Protein AF-A0A1X6NTH1-F1 (afdb_monomer_lite)

Foldseek 3Di:
DEEEEQAQVCAVVLVVCLVCVVVVLQVVCVPDVPAWDFYKYWFALVVGLIDGQGATDSPVVSRSCSSVDPVRHHHDRPDQAISPQSHLLCCLPPCSNPDDPPDQAEYEYEDAAAHQAQEDSDAPDTGHLVVSLVSCVVSLHAYEYAHEQLHNFDKAAQDPASYDDNDVVGPNSDIRHGCSVVSNNVSSVHYYDRDDPDPDDDDDDDDDDD

pLDDT: mean 86.69, std 15.24, range [33.94, 98.62]

Radius of gyration: 16.8 Å; chains: 1; bounding box: 46×32×44 Å

Secondary structure (DSSP, 8-state):
-EEEE-SGGGHHHHHHHHHHHHHHHHHHHTT-TT--EEEEEE--TTT-S-EEEEEEES-HHHHHHHHHSTTS-----SSS-B-HHHHHHHHHH-GGG---TTS-EEEEEEESS-B-SSEEEETTEEE-HHHHHHHHHHTTEEEEEEEGGGGGG--B---TTSS-TT-SS--TT--B-S-HHHHHHHHTT-EEEE----------------

Sequence (210 aa):
MLLTDVTGSMGSAIATVRAEMTALMDARGAVSTTARFGVASYRDESEFGFRLNQPLTANCTAVQTAVDSADLHASGGEDALEANLVALHALATDARVRWSPDAWRLVAWFGDVPGHEPSCPAPGVRHMRSSVLAALRAARISVIGVSLAGGLDRPFGPATGNSWGSCTPPSGGDAIAAGQGTSLTDGTLGIVAKRISWTVRRKQSRFCHR

Structure (mmCIF, N/CA/C/O backbone):
data_AF-A0A1X6NTH1-F1
#
_entry.id   AF-A0A1X6NTH1-F1
#
loop_
_atom_site.group_PDB
_atom_site.id
_atom_site.type_symbol
_atom_site.label_atom_id
_atom_site.label_alt_id
_atom_site.label_comp_id
_atom_site.label_asym_id
_atom_site.label_entity_id
_atom_site.label_seq_id
_atom_site.pdbx_PDB_ins_code
_atom_site.Cartn_x
_atom_site.Cartn_y
_atom_site.Cartn_z
_atom_site.occupancy
_atom_site.B_iso_or_equiv
_atom_site.auth_seq_id
_atom_site.auth_comp_id
_atom_site.auth_asym_id
_atom_site.auth_atom_id
_atom_site.pdbx_PDB_model_num
ATOM 1 N N . MET A 1 1 ? -6.262 -0.895 6.339 1.00 96.56 1 MET A N 1
ATOM 2 C CA . MET A 1 1 ? -4.929 -0.269 6.237 1.00 96.56 1 MET A CA 1
ATOM 3 C C . MET A 1 1 ? -4.919 0.614 5.005 1.00 96.56 1 MET A C 1
ATOM 5 O O . MET A 1 1 ? -5.316 0.135 3.950 1.00 96.56 1 MET A O 1
ATOM 9 N N . LEU A 1 2 ? -4.529 1.876 5.145 1.00 96.19 2 LEU A N 1
ATOM 10 C CA . LEU A 1 2 ? -4.207 2.751 4.023 1.00 96.19 2 LEU A CA 1
ATOM 11 C C . LEU A 1 2 ? -2.730 2.546 3.679 1.00 96.19 2 LEU A C 1
ATOM 13 O O . LEU A 1 2 ? -1.886 2.675 4.560 1.00 96.19 2 LEU A O 1
ATOM 17 N N . LEU A 1 3 ? -2.439 2.225 2.424 1.00 97.69 3 LEU A N 1
ATOM 18 C CA . LEU A 1 3 ? -1.094 2.196 1.872 1.00 97.69 3 LEU A CA 1
ATOM 19 C C . LEU A 1 3 ? -1.027 3.221 0.748 1.00 97.69 3 LEU A C 1
ATOM 21 O O . LEU A 1 3 ? -1.789 3.114 -0.211 1.00 97.69 3 LEU A O 1
ATOM 25 N N . THR A 1 4 ? -0.133 4.192 0.845 1.00 96.00 4 THR A N 1
ATOM 26 C CA . THR A 1 4 ? 0.025 5.191 -0.213 1.00 96.00 4 THR A CA 1
ATOM 27 C C . THR A 1 4 ? 1.465 5.288 -0.661 1.00 96.00 4 THR A C 1
ATOM 29 O O . THR A 1 4 ? 2.385 5.385 0.150 1.00 96.00 4 THR A O 1
ATOM 32 N N . ASP A 1 5 ? 1.626 5.293 -1.970 1.00 96.50 5 ASP A N 1
ATOM 33 C CA . ASP A 1 5 ? 2.788 5.858 -2.616 1.00 96.50 5 ASP A CA 1
ATOM 34 C C . ASP A 1 5 ? 2.949 7.325 -2.189 1.00 96.50 5 ASP A C 1
ATOM 36 O O . ASP A 1 5 ? 1.958 8.070 -2.121 1.00 96.50 5 ASP A O 1
ATOM 40 N N . VAL A 1 6 ? 4.168 7.713 -1.819 1.00 96.50 6 VAL A N 1
ATOM 41 C CA . VAL A 1 6 ? 4.510 9.088 -1.444 1.00 96.50 6 VAL A CA 1
ATOM 42 C C . VAL A 1 6 ? 5.663 9.659 -2.266 1.00 96.50 6 VAL A C 1
ATOM 44 O O . VAL A 1 6 ? 6.376 10.542 -1.776 1.00 96.50 6 VAL A O 1
ATOM 47 N N . THR A 1 7 ? 5.834 9.195 -3.505 1.00 95.75 7 THR A N 1
ATOM 48 C CA . THR A 1 7 ? 6.769 9.806 -4.457 1.00 95.75 7 THR A CA 1
ATOM 49 C C . THR A 1 7 ? 6.261 11.118 -5.032 1.00 95.75 7 THR A C 1
ATOM 51 O O . THR A 1 7 ? 5.120 11.540 -4.796 1.00 95.75 7 THR A O 1
ATOM 54 N N . GLY A 1 8 ? 7.148 11.849 -5.715 1.00 93.69 8 GLY A N 1
ATOM 55 C CA . GLY A 1 8 ? 6.882 13.211 -6.185 1.00 93.69 8 GLY A CA 1
ATOM 56 C C . GLY A 1 8 ? 5.619 13.343 -7.048 1.00 93.69 8 GLY A C 1
ATOM 57 O O . GLY A 1 8 ? 4.911 14.351 -6.953 1.00 93.69 8 GLY A O 1
ATOM 58 N N . SER A 1 9 ? 5.283 12.320 -7.838 1.00 92.88 9 SER A N 1
ATOM 59 C CA . SER A 1 9 ? 4.101 12.293 -8.713 1.00 92.88 9 SER A CA 1
ATOM 60 C C . SER A 1 9 ? 2.769 12.272 -7.945 1.00 92.88 9 SER A C 1
ATOM 62 O O . SER A 1 9 ? 1.738 12.731 -8.450 1.00 92.88 9 SER A O 1
ATOM 64 N N . MET A 1 10 ? 2.780 11.825 -6.687 1.00 94.94 10 MET A N 1
ATOM 65 C CA . MET A 1 10 ? 1.577 11.524 -5.908 1.00 94.94 10 MET A CA 1
ATOM 66 C C . MET A 1 10 ? 0.967 12.725 -5.173 1.00 94.94 10 MET A C 1
ATOM 68 O O . MET A 1 10 ? -0.029 12.571 -4.461 1.00 94.94 10 MET A O 1
ATOM 72 N N . GLY A 1 11 ? 1.493 13.944 -5.343 1.00 91.19 11 GLY A N 1
ATOM 73 C CA . GLY A 1 11 ? 1.083 15.121 -4.557 1.00 91.19 11 GLY A CA 1
ATOM 74 C C . GLY A 1 11 ? -0.433 15.378 -4.517 1.00 91.19 11 GLY A C 1
ATOM 75 O O . GLY A 1 11 ? -1.006 15.590 -3.445 1.00 91.19 11 GLY A O 1
ATOM 76 N N . SER A 1 12 ? -1.115 15.290 -5.664 1.00 87.25 12 SER A N 1
ATOM 77 C CA . SER A 1 12 ? -2.578 15.472 -5.741 1.00 87.25 12 SER A CA 1
ATOM 78 C C . SER A 1 12 ? -3.367 14.325 -5.091 1.00 87.25 12 SER A C 1
ATOM 80 O O . SER A 1 12 ? -4.420 14.538 -4.478 1.00 87.25 12 SER A O 1
ATOM 82 N N . ALA A 1 13 ? -2.838 13.106 -5.175 1.00 87.81 13 ALA A N 1
ATOM 83 C CA . ALA A 1 13 ? -3.422 11.917 -4.576 1.00 87.81 13 ALA A CA 1
ATOM 84 C C . ALA A 1 13 ? -3.371 11.993 -3.050 1.00 87.81 13 ALA A C 1
ATOM 86 O O . ALA A 1 13 ? -4.378 11.773 -2.385 1.00 87.81 13 ALA A O 1
ATOM 87 N N . ILE A 1 14 ? -2.212 12.370 -2.505 1.00 90.81 14 ILE A N 1
ATOM 88 C CA . ILE A 1 14 ? -1.987 12.507 -1.065 1.00 90.81 14 ILE A CA 1
ATOM 89 C C . ILE A 1 14 ? -2.896 13.593 -0.488 1.00 90.81 14 ILE A C 1
ATOM 91 O O . ILE A 1 14 ? -3.503 13.390 0.563 1.00 90.81 14 ILE A O 1
ATOM 95 N N . ALA A 1 15 ? -3.055 14.721 -1.188 1.00 89.44 15 ALA A N 1
ATOM 96 C CA . ALA A 1 15 ? -4.004 15.757 -0.786 1.00 89.44 15 ALA A CA 1
ATOM 97 C C . ALA A 1 15 ? -5.447 15.219 -0.719 1.00 89.44 15 ALA A C 1
ATOM 99 O O . ALA A 1 15 ? -6.176 15.515 0.227 1.00 89.44 15 ALA A O 1
ATOM 100 N N . THR A 1 16 ? -5.838 14.374 -1.677 1.00 86.56 16 THR A N 1
ATOM 101 C CA . THR A 1 16 ? -7.154 13.715 -1.680 1.00 86.56 16 THR A CA 1
ATOM 102 C C . THR A 1 16 ? -7.292 12.722 -0.523 1.00 86.56 16 THR A C 1
ATOM 104 O O . THR A 1 16 ? -8.298 12.730 0.179 1.00 86.56 16 THR A O 1
ATOM 107 N N . VAL A 1 17 ? -6.269 11.901 -0.272 1.00 87.38 17 VAL A N 1
ATOM 108 C CA . VAL A 1 17 ? -6.234 10.961 0.859 1.00 87.38 17 VAL A CA 1
ATOM 109 C C . VAL A 1 17 ? -6.417 11.703 2.185 1.00 87.38 17 VAL A C 1
ATOM 111 O O . VAL A 1 17 ? -7.247 11.293 2.996 1.00 87.38 17 VAL A O 1
ATOM 114 N N . ARG A 1 18 ? -5.716 12.828 2.382 1.00 88.88 18 ARG A N 1
ATOM 115 C CA . ARG A 1 18 ? -5.870 13.688 3.569 1.00 88.88 18 ARG A CA 1
ATOM 116 C C . ARG A 1 18 ? -7.295 14.211 3.726 1.00 88.88 18 ARG A C 1
ATOM 118 O O . ARG A 1 18 ? -7.849 14.145 4.819 1.00 88.88 18 ARG A O 1
ATOM 125 N N . ALA A 1 19 ? -7.898 14.687 2.637 1.00 86.56 19 ALA A N 1
ATOM 126 C CA . ALA A 1 19 ? -9.242 15.255 2.660 1.00 86.56 19 ALA A CA 1
ATOM 127 C C . ALA A 1 19 ? -10.345 14.218 2.948 1.00 86.56 19 ALA A C 1
ATOM 129 O O . ALA A 1 19 ? -11.324 14.535 3.622 1.00 86.56 19 ALA A O 1
ATOM 130 N N . GLU A 1 20 ? -10.197 12.988 2.450 1.00 86.06 20 GLU A N 1
ATOM 131 C CA . GLU A 1 20 ? -11.269 11.984 2.471 1.00 86.06 20 GLU A CA 1
ATOM 132 C C . GLU A 1 20 ? -11.130 10.946 3.599 1.00 86.06 20 GLU A C 1
ATOM 134 O O . GLU A 1 20 ? -12.100 10.252 3.917 1.00 86.06 20 GLU A O 1
ATOM 139 N N . MET A 1 21 ? -9.962 10.828 4.249 1.00 86.12 21 MET A N 1
ATOM 140 C CA . MET A 1 21 ? -9.739 9.797 5.274 1.00 86.12 21 MET A CA 1
ATOM 141 C C . MET A 1 21 ? -10.721 9.911 6.446 1.00 86.12 21 MET A C 1
ATOM 143 O O . MET A 1 21 ? -11.257 8.894 6.892 1.00 86.12 21 MET A O 1
ATOM 147 N N . THR A 1 22 ? -11.005 11.128 6.923 1.00 85.19 22 THR A N 1
ATOM 148 C CA . THR A 1 22 ? -11.990 11.337 7.997 1.00 85.19 22 THR A CA 1
ATOM 149 C C . THR A 1 22 ? -13.367 10.820 7.582 1.00 85.19 22 THR A C 1
ATOM 151 O O . THR A 1 22 ? -13.990 10.063 8.322 1.00 85.19 22 THR A O 1
ATOM 154 N N . ALA A 1 23 ? -13.814 11.147 6.365 1.00 87.31 23 ALA A N 1
ATOM 155 C CA . ALA A 1 23 ? -15.110 10.710 5.855 1.00 87.31 23 ALA A CA 1
ATOM 156 C C . ALA A 1 23 ? -15.193 9.181 5.716 1.00 87.31 23 ALA A C 1
ATOM 158 O O . ALA A 1 23 ? -16.228 8.587 6.018 1.00 87.31 23 ALA A O 1
ATOM 159 N N . LEU A 1 24 ? -14.100 8.530 5.304 1.00 87.50 24 LEU A N 1
ATOM 160 C CA . LEU A 1 24 ? -14.021 7.072 5.217 1.00 87.50 24 LEU A CA 1
ATOM 161 C C . LEU A 1 24 ? -14.105 6.410 6.598 1.00 87.50 24 LEU A C 1
ATOM 163 O O . LEU A 1 24 ? -14.834 5.426 6.761 1.00 87.50 24 LEU A O 1
ATOM 167 N N . MET A 1 25 ? -13.375 6.939 7.586 1.00 89.81 25 MET A N 1
ATOM 168 C CA . MET A 1 25 ? -13.424 6.433 8.960 1.00 89.81 25 MET A CA 1
ATOM 169 C C . MET A 1 25 ? -14.821 6.607 9.563 1.00 89.81 25 MET A C 1
ATOM 171 O O . MET A 1 25 ? -15.352 5.645 10.116 1.00 89.81 25 MET A O 1
ATOM 175 N N . ASP A 1 26 ? -15.450 7.769 9.373 1.00 86.81 26 ASP A N 1
ATOM 176 C CA . ASP A 1 26 ? -16.806 8.055 9.855 1.00 86.81 26 ASP A CA 1
ATOM 177 C C . ASP A 1 26 ? -17.850 7.130 9.209 1.00 86.81 26 ASP A C 1
ATOM 179 O O . ASP A 1 26 ? -18.649 6.493 9.901 1.00 86.81 26 ASP A O 1
ATOM 183 N N . ALA A 1 27 ? -17.821 6.991 7.878 1.00 86.88 27 ALA A N 1
ATOM 184 C CA . ALA A 1 27 ? -18.755 6.133 7.149 1.00 86.88 27 ALA A CA 1
ATOM 185 C C . ALA A 1 27 ? -18.641 4.665 7.581 1.00 86.88 27 ALA A C 1
ATOM 187 O O . ALA A 1 27 ? -19.648 3.963 7.700 1.00 86.88 27 ALA A O 1
ATOM 188 N N . ARG A 1 28 ? -17.418 4.188 7.844 1.00 86.44 28 ARG A N 1
ATOM 189 C CA . ARG A 1 28 ? -17.208 2.822 8.325 1.00 86.44 28 ARG A CA 1
ATOM 190 C C . ARG A 1 28 ? -17.567 2.666 9.803 1.00 86.44 28 ARG A C 1
ATOM 192 O O . ARG A 1 28 ? -18.128 1.631 10.163 1.00 86.44 28 ARG A O 1
ATOM 199 N N . GLY A 1 29 ? -17.299 3.672 10.632 1.00 84.06 29 GLY A N 1
ATOM 200 C CA . GLY A 1 29 ? -17.698 3.703 12.040 1.00 84.06 29 GLY A CA 1
ATOM 201 C C . GLY A 1 29 ? -19.214 3.604 12.220 1.00 84.06 29 GLY A C 1
ATOM 202 O O . GLY A 1 29 ? -19.677 2.929 13.136 1.00 84.06 29 GLY A O 1
ATOM 203 N N . ALA A 1 30 ? -19.991 4.159 11.282 1.00 84.12 30 ALA A N 1
ATOM 204 C CA . ALA A 1 30 ? -21.451 4.058 11.277 1.00 84.12 30 ALA A CA 1
ATOM 205 C C . ALA A 1 30 ? -21.987 2.623 11.094 1.00 84.12 30 ALA A C 1
ATOM 207 O O . ALA A 1 30 ? -23.132 2.350 11.448 1.00 84.12 30 ALA A O 1
ATOM 208 N N . VAL A 1 31 ? -21.183 1.704 10.547 1.00 86.94 31 VAL A N 1
ATOM 209 C CA . VAL A 1 31 ? -21.594 0.311 10.279 1.00 86.94 31 VAL A CA 1
ATOM 210 C C . VAL A 1 31 ? -20.768 -0.733 11.035 1.00 86.94 31 VAL A C 1
ATOM 212 O O . VAL A 1 31 ? -21.091 -1.918 11.000 1.00 86.94 31 VAL A O 1
ATOM 215 N N . SER A 1 32 ? -19.677 -0.336 11.697 1.00 84.81 32 SER A N 1
ATOM 216 C CA . SER A 1 32 ? -18.777 -1.248 12.405 1.00 84.81 32 SER A CA 1
ATOM 217 C C . SER A 1 32 ? -18.005 -0.519 13.505 1.00 84.81 32 SER A C 1
ATOM 219 O O . SER A 1 32 ? -17.089 0.251 13.231 1.00 84.81 32 SER A O 1
ATOM 221 N N . THR A 1 33 ? -18.322 -0.832 14.762 1.00 84.25 33 THR A N 1
ATOM 222 C CA . THR A 1 33 ? -17.654 -0.271 15.952 1.00 84.25 33 THR A CA 1
ATOM 223 C C . THR A 1 33 ? -16.324 -0.949 16.288 1.00 84.25 33 THR A C 1
ATOM 225 O O . THR A 1 33 ? -15.583 -0.484 17.147 1.00 84.25 33 THR A O 1
ATOM 228 N N . THR A 1 34 ? -16.001 -2.054 15.615 1.00 89.75 34 THR A N 1
ATOM 229 C CA . THR A 1 34 ? -14.761 -2.823 15.810 1.00 89.75 34 THR A CA 1
ATOM 230 C C . THR A 1 34 ? -13.719 -2.559 14.724 1.00 89.75 34 THR A C 1
ATOM 232 O O . THR A 1 34 ? -12.636 -3.150 14.750 1.00 89.75 34 THR A O 1
ATOM 235 N N . ALA A 1 35 ? -14.030 -1.685 13.760 1.00 92.25 35 ALA A N 1
ATOM 236 C CA . ALA A 1 35 ? -13.114 -1.327 12.691 1.00 92.25 35 ALA A CA 1
ATOM 237 C C . ALA A 1 35 ? -11.836 -0.690 13.257 1.00 92.25 35 ALA A C 1
ATOM 239 O O . ALA A 1 35 ? -11.871 0.131 14.172 1.00 92.25 35 ALA A O 1
ATOM 240 N N . ARG A 1 36 ? -10.693 -1.076 12.688 1.00 95.44 36 ARG A N 1
ATOM 241 C CA . ARG A 1 36 ? -9.387 -0.490 12.996 1.00 95.44 36 ARG A CA 1
ATOM 242 C C . ARG A 1 36 ? -8.761 0.051 11.727 1.00 95.44 36 ARG A C 1
ATOM 244 O O . ARG A 1 36 ? -8.818 -0.594 10.677 1.00 95.44 36 ARG A O 1
ATOM 251 N N . PHE A 1 37 ? -8.118 1.201 11.851 1.00 96.56 37 PHE A N 1
ATOM 252 C CA . PHE A 1 37 ? -7.465 1.893 10.750 1.00 96.56 37 PHE A CA 1
ATOM 253 C C . PHE A 1 37 ? -5.988 2.086 11.061 1.00 96.56 37 PHE A C 1
ATOM 255 O O . PHE A 1 37 ? -5.561 2.049 12.212 1.00 96.56 37 PHE A O 1
ATOM 262 N N . GLY A 1 38 ? -5.200 2.229 10.008 1.00 97.06 38 GLY A N 1
ATOM 263 C CA . GLY A 1 38 ? -3.756 2.380 10.069 1.00 97.06 38 GLY A CA 1
ATOM 264 C C . GLY A 1 38 ? -3.277 2.985 8.763 1.00 97.06 38 GLY A C 1
ATOM 265 O O . GLY A 1 38 ? -4.017 2.961 7.771 1.00 97.06 38 GLY A O 1
ATOM 266 N N . VAL A 1 39 ? -2.062 3.514 8.789 1.00 97.81 39 VAL A N 1
ATOM 267 C CA . VAL A 1 39 ? -1.443 4.244 7.684 1.00 97.81 39 VAL A CA 1
ATOM 268 C C . VAL A 1 39 ? -0.043 3.694 7.473 1.00 97.81 39 VAL A C 1
ATOM 270 O O . VAL A 1 39 ? 0.721 3.541 8.429 1.00 97.81 39 VAL A O 1
ATOM 273 N N . ALA A 1 40 ? 0.279 3.401 6.227 1.00 98.31 40 ALA A N 1
ATOM 274 C CA . ALA A 1 40 ? 1.610 3.063 5.776 1.00 98.31 40 ALA A CA 1
ATOM 275 C C . ALA A 1 40 ? 1.901 3.785 4.459 1.00 98.31 40 ALA A C 1
ATOM 277 O O . ALA A 1 40 ? 0.984 4.116 3.698 1.00 98.31 40 ALA A O 1
ATOM 278 N N . SER A 1 41 ? 3.180 3.979 4.176 1.00 97.69 41 SER A N 1
ATOM 279 C CA . SER A 1 41 ? 3.645 4.553 2.926 1.00 97.69 41 SER A CA 1
ATOM 280 C C . SER A 1 41 ? 4.839 3.803 2.355 1.00 97.69 41 SER A C 1
ATOM 282 O O . SER A 1 41 ? 5.499 3.020 3.046 1.00 97.69 41 SER A O 1
ATOM 284 N N . TYR A 1 42 ? 5.103 4.043 1.079 1.00 97.06 42 TYR A N 1
ATOM 285 C CA . TYR A 1 42 ? 6.309 3.600 0.391 1.00 97.06 42 TYR A CA 1
ATOM 286 C C . TYR A 1 42 ? 6.763 4.670 -0.602 1.00 97.06 42 TYR A C 1
ATOM 288 O O . TYR A 1 42 ? 5.978 5.546 -0.967 1.00 97.06 42 TYR A O 1
ATOM 296 N N . ARG A 1 43 ? 8.029 4.591 -1.000 1.00 94.69 43 ARG A N 1
ATOM 297 C CA . ARG A 1 43 ? 8.609 5.320 -2.132 1.00 94.69 43 ARG A CA 1
ATOM 298 C C . ARG A 1 43 ? 9.377 4.318 -2.986 1.00 94.69 43 ARG A C 1
ATOM 300 O O . ARG A 1 43 ? 8.958 3.169 -3.103 1.00 94.69 43 ARG A O 1
ATOM 307 N N . ASP A 1 44 ? 10.541 4.721 -3.447 1.00 91.56 44 ASP A N 1
ATOM 308 C CA . ASP A 1 44 ? 11.552 3.885 -4.042 1.00 91.56 44 ASP A CA 1
ATOM 309 C C . ASP A 1 44 ? 12.300 3.022 -3.005 1.00 91.56 44 ASP A C 1
ATOM 311 O O . ASP A 1 44 ? 12.357 3.320 -1.804 1.00 91.56 44 ASP A O 1
ATOM 315 N N . GLU A 1 45 ? 12.916 1.945 -3.478 1.00 88.38 45 GLU A N 1
ATOM 316 C CA . GLU A 1 45 ? 13.815 1.088 -2.713 1.00 88.38 45 GLU A CA 1
ATOM 317 C C . GLU A 1 45 ? 15.147 1.778 -2.368 1.00 88.38 45 GLU A C 1
ATOM 319 O O . GLU A 1 45 ? 15.761 1.385 -1.373 1.00 88.38 45 GLU A O 1
ATOM 324 N N . SER A 1 46 ? 15.584 2.814 -3.102 1.00 86.69 46 SER A N 1
ATOM 325 C CA . SER A 1 46 ? 16.725 3.660 -2.684 1.00 86.69 46 SER A CA 1
ATOM 326 C C . SER A 1 46 ? 16.456 4.476 -1.432 1.00 86.69 46 SER A C 1
ATOM 328 O O . SER A 1 46 ? 17.394 4.822 -0.713 1.00 86.69 46 SER A O 1
ATOM 330 N N . GLU A 1 47 ? 15.191 4.786 -1.165 1.00 91.19 47 GLU A N 1
ATOM 331 C CA . GLU A 1 47 ? 14.789 5.601 -0.027 1.00 91.19 47 GLU A CA 1
ATOM 332 C C . GLU A 1 47 ? 14.235 4.733 1.101 1.00 91.19 47 GLU A C 1
ATOM 334 O O . GLU A 1 47 ? 14.865 4.541 2.143 1.00 91.19 47 GLU A O 1
ATOM 339 N N . PHE A 1 48 ? 13.015 4.230 0.918 1.00 93.00 48 PHE A N 1
ATOM 340 C CA . PHE A 1 48 ? 12.403 3.265 1.813 1.00 93.00 48 PHE A CA 1
ATOM 341 C C . PHE A 1 48 ? 11.291 2.509 1.091 1.00 93.00 48 PHE A C 1
ATOM 343 O O . PHE A 1 48 ? 10.288 3.076 0.652 1.00 93.00 48 PHE A O 1
ATOM 350 N N . GLY A 1 49 ? 11.407 1.181 1.092 1.00 94.31 49 GLY A N 1
ATOM 351 C CA . GLY A 1 49 ? 10.377 0.342 0.489 1.00 94.31 49 GLY A CA 1
ATOM 352 C C . GLY A 1 49 ? 9.106 0.188 1.325 1.00 94.31 49 GLY A C 1
ATOM 353 O O . GLY A 1 49 ? 8.067 -0.224 0.819 1.00 94.31 49 GLY A O 1
ATOM 354 N N . PHE A 1 50 ? 9.167 0.503 2.620 1.00 97.06 50 PHE A N 1
ATOM 355 C CA . PHE A 1 50 ? 8.014 0.461 3.512 1.00 97.06 50 PHE A CA 1
ATOM 356 C C . PHE A 1 50 ? 8.236 1.324 4.750 1.00 97.06 50 PHE A C 1
ATOM 358 O O . PHE A 1 50 ? 9.254 1.210 5.437 1.00 97.06 50 PHE A O 1
ATOM 365 N N . ARG A 1 51 ? 7.232 2.127 5.094 1.00 97.62 51 ARG A N 1
ATOM 366 C CA . ARG A 1 51 ? 7.151 2.852 6.359 1.00 97.62 51 ARG A CA 1
ATOM 367 C C . ARG A 1 51 ? 5.776 2.635 6.970 1.00 97.62 51 ARG A C 1
ATOM 369 O O . ARG A 1 51 ? 4.758 2.949 6.366 1.00 97.62 51 ARG A O 1
ATOM 376 N N . LEU A 1 52 ? 5.745 2.126 8.198 1.00 98.31 52 LEU A N 1
ATOM 377 C CA . LEU A 1 52 ? 4.517 2.034 8.981 1.00 98.31 52 LEU A CA 1
ATOM 378 C C . LEU A 1 52 ? 4.324 3.333 9.769 1.00 98.31 52 LEU A C 1
ATOM 380 O O . LEU A 1 52 ? 4.927 3.502 10.826 1.00 98.31 52 LEU A O 1
ATOM 384 N N . ASN A 1 53 ? 3.492 4.243 9.264 1.00 97.94 53 ASN A N 1
ATOM 385 C CA . ASN A 1 53 ? 3.231 5.535 9.909 1.00 97.94 53 ASN A CA 1
ATOM 386 C C . ASN A 1 53 ? 2.330 5.384 11.144 1.00 97.94 53 ASN A C 1
ATOM 388 O O . ASN A 1 53 ? 2.545 6.041 12.156 1.00 97.94 53 ASN A O 1
ATOM 392 N N . GLN A 1 54 ? 1.327 4.503 11.072 1.00 98.06 54 GLN A N 1
ATOM 393 C CA . GLN A 1 54 ? 0.402 4.219 12.168 1.00 98.06 54 GLN A CA 1
ATOM 394 C C . GLN A 1 54 ? -0.062 2.756 12.118 1.00 98.06 54 GLN A C 1
ATOM 396 O O . GLN A 1 54 ? -0.804 2.380 11.204 1.00 98.06 54 GLN A O 1
ATOM 401 N N . PRO A 1 55 ? 0.313 1.924 13.111 1.00 98.38 55 PRO A N 1
ATOM 402 C CA . PRO A 1 55 ? -0.256 0.590 13.291 1.00 98.38 55 PRO A CA 1
ATOM 403 C C . PRO A 1 55 ? -1.782 0.610 13.384 1.00 98.38 55 PRO A C 1
ATOM 405 O O . PRO A 1 55 ? -2.366 1.606 13.824 1.00 98.38 55 PRO A O 1
ATOM 408 N N . LEU A 1 56 ? -2.423 -0.517 13.056 1.00 97.94 56 LEU A N 1
ATOM 409 C CA . LEU A 1 56 ? -3.876 -0.648 13.154 1.00 97.94 56 LEU A CA 1
ATOM 410 C C . LEU A 1 56 ? -4.367 -0.358 14.578 1.00 97.94 56 LEU A C 1
ATOM 412 O O . LEU A 1 56 ? -3.996 -1.038 15.537 1.00 97.94 56 LEU A O 1
ATOM 416 N N . THR A 1 57 ? -5.246 0.632 14.701 1.00 96.50 57 THR A N 1
ATOM 417 C CA . THR A 1 57 ? -5.813 1.097 15.968 1.00 96.50 57 THR A CA 1
ATOM 418 C C . THR A 1 57 ? -7.277 1.498 15.798 1.00 96.50 57 THR A C 1
ATOM 420 O O . THR A 1 57 ? -7.729 1.789 14.691 1.00 96.50 57 THR A O 1
ATOM 423 N N . ALA A 1 58 ? -8.026 1.497 16.900 1.00 93.88 58 ALA A N 1
ATOM 424 C CA . ALA A 1 58 ? -9.370 2.075 16.963 1.00 93.88 58 ALA A CA 1
ATOM 425 C C . ALA A 1 58 ? -9.341 3.592 17.249 1.00 93.88 58 ALA A C 1
ATOM 427 O O . ALA A 1 58 ? -10.372 4.251 17.206 1.00 93.88 58 ALA A O 1
ATOM 428 N N . ASN A 1 59 ? -8.167 4.159 17.554 1.00 94.69 59 ASN A N 1
ATOM 429 C CA . ASN A 1 59 ? -8.012 5.587 17.816 1.00 94.69 59 ASN A CA 1
ATOM 430 C C . ASN A 1 59 ? -7.968 6.374 16.494 1.00 94.69 59 ASN A C 1
ATOM 432 O O . ASN A 1 59 ? -6.902 6.539 15.899 1.00 94.69 59 ASN A O 1
ATOM 436 N N . CYS A 1 60 ? -9.126 6.867 16.050 1.00 91.19 60 CYS A N 1
ATOM 437 C CA . CYS A 1 60 ? -9.249 7.652 14.819 1.00 91.19 60 CYS A CA 1
ATOM 438 C C . CYS A 1 60 ? -8.410 8.937 14.842 1.00 91.19 60 CYS A C 1
ATOM 440 O O . CYS A 1 60 ? -7.870 9.318 13.809 1.00 91.19 60 CYS A O 1
ATOM 442 N N . THR A 1 61 ? -8.225 9.567 16.007 1.00 93.38 61 THR A N 1
ATOM 443 C CA . THR A 1 61 ? -7.360 10.749 16.140 1.00 93.38 61 THR A CA 1
ATOM 444 C C . THR A 1 61 ? -5.909 10.412 15.815 1.00 93.38 61 THR A C 1
ATOM 446 O O . THR A 1 61 ? -5.271 11.143 15.068 1.00 93.38 61 THR A O 1
ATOM 449 N N . ALA A 1 62 ? -5.388 9.282 16.304 1.00 96.19 62 ALA A N 1
ATOM 450 C CA . ALA A 1 62 ? -4.026 8.846 15.980 1.00 96.19 62 ALA A CA 1
ATOM 451 C C . ALA A 1 62 ? -3.853 8.579 14.474 1.00 96.19 62 ALA A C 1
ATOM 453 O O . ALA A 1 62 ? -2.834 8.930 13.885 1.00 96.19 62 ALA A O 1
ATOM 454 N N . VAL A 1 63 ? -4.877 8.005 13.838 1.00 96.00 63 VAL A N 1
ATOM 455 C CA . VAL A 1 63 ? -4.887 7.745 12.392 1.00 96.00 63 VAL A CA 1
ATOM 456 C C . VAL A 1 63 ? -4.933 9.047 11.596 1.00 96.00 63 VAL A C 1
ATOM 458 O O . VAL A 1 63 ? -4.164 9.195 10.650 1.00 96.00 63 VAL A O 1
ATOM 461 N N . GLN A 1 64 ? -5.772 10.003 12.001 1.00 93.25 64 GLN A N 1
ATOM 462 C CA . GLN A 1 64 ? -5.847 11.317 11.365 1.00 93.25 64 GLN A CA 1
ATOM 463 C C . GLN A 1 64 ? -4.521 12.074 11.500 1.00 93.25 64 GLN A C 1
ATOM 465 O O . GLN A 1 64 ? -3.990 12.546 10.501 1.00 93.25 64 GLN A O 1
ATOM 470 N N . THR A 1 65 ? -3.919 12.091 12.693 1.00 95.31 65 THR A N 1
ATOM 471 C CA . THR A 1 65 ? -2.592 12.684 12.915 1.00 95.31 65 THR A CA 1
ATOM 472 C C . THR A 1 65 ? -1.531 12.064 12.007 1.00 95.31 65 THR A C 1
ATOM 474 O O . THR A 1 65 ? -0.687 12.780 11.476 1.00 95.31 65 THR A O 1
ATOM 477 N N . ALA A 1 66 ? -1.565 10.746 11.792 1.00 95.94 66 ALA A N 1
ATOM 478 C CA . ALA A 1 66 ? -0.620 10.083 10.897 1.00 95.94 66 ALA A CA 1
ATOM 479 C C . ALA A 1 66 ? -0.830 10.466 9.424 1.00 95.94 66 ALA A C 1
ATOM 481 O O . ALA A 1 66 ? 0.151 10.663 8.707 1.00 95.94 66 ALA A O 1
ATOM 482 N N . VAL A 1 67 ? -2.082 10.613 8.981 1.00 94.38 67 VAL A N 1
ATOM 483 C CA . VAL A 1 67 ? -2.403 11.092 7.626 1.00 94.38 67 VAL A CA 1
ATOM 484 C C . VAL A 1 67 ? -1.988 12.550 7.423 1.00 94.38 67 VAL A C 1
ATOM 486 O O . VAL A 1 67 ? -1.449 12.898 6.372 1.00 94.38 67 VAL A O 1
ATOM 489 N N . ASP A 1 68 ? -2.176 13.389 8.439 1.00 93.56 68 ASP A N 1
ATOM 490 C CA . ASP A 1 68 ? -1.820 14.807 8.383 1.00 93.56 68 ASP A CA 1
ATOM 491 C C . ASP A 1 68 ? -0.327 15.069 8.625 1.00 93.56 68 ASP A C 1
ATOM 493 O O . ASP A 1 68 ? 0.163 16.166 8.335 1.00 93.56 68 ASP A O 1
ATOM 497 N N . SER A 1 69 ? 0.409 14.064 9.110 1.00 92.62 69 SER A N 1
ATOM 498 C CA . SER A 1 69 ? 1.831 14.172 9.430 1.00 92.62 69 SER A CA 1
ATOM 499 C C . SER A 1 69 ? 2.662 14.659 8.245 1.00 92.62 69 SER A C 1
ATOM 501 O O . SER A 1 69 ? 2.364 14.391 7.078 1.00 92.62 69 SER A O 1
ATOM 503 N N . ALA A 1 70 ? 3.761 15.348 8.547 1.00 88.38 70 ALA A N 1
ATOM 504 C CA . ALA A 1 70 ? 4.725 15.747 7.531 1.00 88.38 70 ALA A CA 1
ATOM 505 C C . ALA A 1 70 ? 5.359 14.533 6.832 1.00 88.38 70 ALA A C 1
ATOM 507 O O . ALA A 1 70 ? 5.824 14.678 5.715 1.00 88.38 70 ALA A O 1
ATOM 508 N N . ASP A 1 71 ? 5.336 13.336 7.425 1.00 86.75 71 ASP A N 1
ATOM 509 C CA . ASP A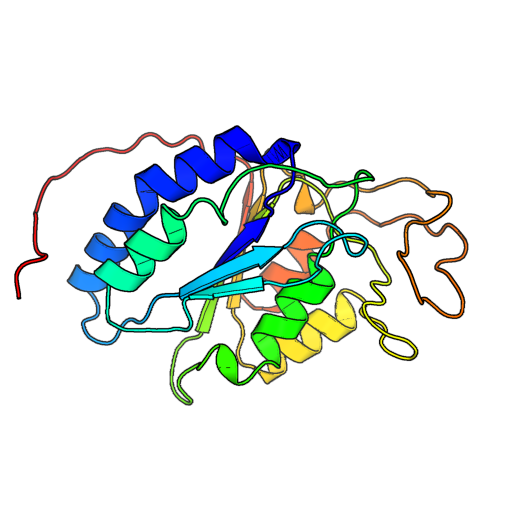 1 71 ? 5.889 12.122 6.810 1.00 86.75 71 ASP A CA 1
ATOM 510 C C . ASP A 1 71 ? 5.082 11.625 5.604 1.00 86.75 71 ASP A C 1
ATOM 512 O O . ASP A 1 71 ? 5.619 10.905 4.762 1.00 86.75 71 ASP A O 1
ATOM 516 N N . LEU A 1 72 ? 3.808 12.011 5.495 1.00 91.88 72 LEU A N 1
ATOM 517 C CA . LEU A 1 72 ? 2.942 11.653 4.375 1.00 91.88 72 LEU A CA 1
ATOM 518 C C . LEU A 1 72 ? 2.936 12.763 3.311 1.00 91.88 72 LEU A C 1
ATOM 520 O O . LEU A 1 72 ? 1.909 13.405 3.079 1.00 91.88 72 LEU A O 1
ATOM 524 N N . HIS A 1 73 ? 4.092 13.040 2.705 1.00 92.50 73 HIS A N 1
ATOM 525 C CA . HIS A 1 73 ? 4.256 14.058 1.659 1.00 92.50 73 HIS A CA 1
ATOM 526 C C . HIS A 1 73 ? 4.933 13.486 0.410 1.00 92.50 73 HIS A C 1
ATOM 528 O O . HIS A 1 73 ? 5.829 12.647 0.514 1.00 92.50 73 HIS A O 1
ATOM 534 N N . ALA A 1 74 ? 4.526 14.000 -0.754 1.00 94.56 74 ALA A N 1
ATOM 535 C CA . ALA A 1 74 ? 5.119 13.659 -2.042 1.00 94.56 74 ALA A CA 1
ATOM 536 C C . ALA A 1 74 ? 6.558 14.178 -2.125 1.00 94.56 74 ALA A C 1
ATOM 538 O O . ALA A 1 74 ? 6.789 15.383 -2.008 1.00 94.56 74 ALA A O 1
ATOM 539 N N . SER A 1 75 ? 7.512 13.270 -2.303 1.00 92.75 75 SER A N 1
ATOM 540 C CA . SER A 1 75 ? 8.925 13.568 -2.554 1.00 92.75 75 SER A CA 1
ATOM 541 C C . SER A 1 75 ? 9.646 12.289 -2.976 1.00 92.75 75 SER A C 1
ATOM 543 O O . SER A 1 75 ? 9.180 11.208 -2.634 1.00 92.75 75 SER A O 1
ATOM 545 N N . GLY A 1 76 ? 10.778 12.403 -3.667 1.00 89.81 76 GLY A N 1
ATOM 546 C CA . GLY A 1 76 ? 11.559 11.235 -4.079 1.00 89.81 76 GLY A CA 1
ATOM 547 C C . GLY A 1 76 ? 10.921 10.440 -5.224 1.00 89.81 76 GLY A C 1
ATOM 548 O O . GLY A 1 76 ? 10.108 11.007 -5.965 1.00 89.81 76 GLY A O 1
ATOM 549 N N . GLY A 1 77 ? 11.290 9.160 -5.345 1.00 80.31 77 GLY A N 1
ATOM 550 C CA . GLY A 1 77 ? 11.011 8.310 -6.519 1.00 80.31 77 GLY A CA 1
ATOM 551 C C . GLY A 1 77 ? 12.083 8.498 -7.584 1.00 80.31 77 GLY A C 1
ATOM 552 O O . GLY A 1 77 ? 11.848 9.147 -8.592 1.00 80.31 77 GLY A O 1
ATOM 553 N N . GLU A 1 78 ? 13.316 8.106 -7.276 1.00 79.12 78 GLU A N 1
ATOM 554 C CA . GLU A 1 78 ? 14.500 8.429 -8.079 1.00 79.12 78 GLU A CA 1
ATOM 555 C C . GLU A 1 78 ? 14.391 7.928 -9.528 1.00 79.12 78 GLU A C 1
ATOM 557 O O . GLU A 1 78 ? 14.872 8.610 -10.443 1.00 79.12 78 GLU A O 1
ATOM 562 N N . ASP A 1 79 ? 13.737 6.782 -9.742 1.00 85.25 79 ASP A N 1
ATOM 563 C CA . ASP A 1 79 ? 13.300 6.339 -11.060 1.00 85.25 79 ASP A CA 1
ATOM 564 C C . ASP A 1 79 ? 11.763 6.345 -11.203 1.00 85.25 79 ASP A C 1
ATOM 566 O O . ASP A 1 79 ? 11.042 7.006 -10.464 1.00 85.25 79 ASP A O 1
ATOM 570 N N . ALA A 1 80 ? 11.249 5.729 -12.267 1.00 86.06 80 ALA A N 1
ATOM 571 C CA . ALA A 1 80 ? 9.815 5.744 -12.544 1.00 86.06 80 ALA A CA 1
ATOM 572 C C . ALA A 1 80 ? 9.051 4.570 -11.912 1.00 86.06 80 ALA A C 1
ATOM 574 O O . ALA A 1 80 ? 7.835 4.484 -12.087 1.00 86.06 80 ALA A O 1
ATOM 575 N N . LEU A 1 81 ? 9.750 3.627 -11.288 1.00 90.69 81 LEU A N 1
ATOM 576 C CA . LEU A 1 81 ? 9.206 2.438 -10.655 1.00 90.69 81 LEU A CA 1
ATOM 577 C C . LEU A 1 81 ? 9.317 2.600 -9.141 1.00 90.69 81 LEU A C 1
ATOM 579 O O . LEU A 1 81 ? 10.154 3.317 -8.628 1.00 90.69 81 LEU A O 1
ATOM 583 N N . GLU A 1 82 ? 8.460 1.912 -8.394 1.00 93.69 82 GLU A N 1
ATOM 584 C CA . GLU A 1 82 ? 8.369 2.158 -6.948 1.00 93.69 82 GLU A CA 1
ATOM 585 C C . GLU A 1 82 ? 8.470 0.867 -6.136 1.00 93.69 82 GLU A C 1
ATOM 587 O O . GLU A 1 82 ? 8.384 -0.248 -6.651 1.00 93.69 82 GLU A O 1
ATOM 592 N N . ALA A 1 83 ? 8.614 0.962 -4.821 1.00 94.81 83 ALA A N 1
ATOM 593 C CA . ALA A 1 83 ? 8.797 -0.200 -3.951 1.00 94.81 83 ALA A CA 1
ATOM 594 C C . ALA A 1 83 ? 7.480 -0.861 -3.502 1.00 94.81 83 ALA A C 1
ATOM 596 O O . ALA A 1 83 ? 7.372 -1.397 -2.392 1.00 94.81 83 ALA A O 1
ATOM 597 N N . ASN A 1 84 ? 6.443 -0.839 -4.342 1.00 96.69 84 ASN A N 1
ATOM 598 C CA . ASN A 1 84 ? 5.109 -1.302 -3.953 1.00 96.69 84 ASN A CA 1
ATOM 599 C C . ASN A 1 84 ? 5.088 -2.786 -3.510 1.00 96.69 84 ASN A C 1
ATOM 601 O O . ASN A 1 84 ? 4.363 -3.146 -2.576 1.00 96.69 84 ASN A O 1
ATOM 605 N N . LEU A 1 85 ? 5.925 -3.641 -4.111 1.00 96.88 85 LEU A N 1
ATOM 606 C CA . LEU A 1 85 ? 6.024 -5.062 -3.791 1.00 96.88 85 LEU A CA 1
ATOM 607 C C . LEU A 1 85 ? 6.642 -5.268 -2.406 1.00 96.88 85 LEU A C 1
ATOM 609 O O . LEU A 1 85 ? 6.174 -6.126 -1.653 1.00 96.88 85 LEU A O 1
ATOM 613 N N . VAL A 1 86 ? 7.634 -4.448 -2.042 1.00 96.81 86 VAL A N 1
ATOM 614 C CA . VAL A 1 86 ? 8.216 -4.420 -0.692 1.00 96.81 86 VAL A CA 1
ATOM 615 C C . VAL A 1 86 ? 7.148 -4.034 0.326 1.00 96.81 86 VAL A C 1
ATOM 617 O O . VAL A 1 86 ? 6.962 -4.729 1.326 1.00 96.81 86 VAL A O 1
ATOM 620 N N . ALA A 1 87 ? 6.394 -2.973 0.046 1.00 98.38 87 ALA A N 1
ATOM 621 C CA . ALA A 1 87 ? 5.375 -2.453 0.946 1.00 98.38 87 ALA A CA 1
ATOM 622 C C . ALA A 1 87 ? 4.226 -3.442 1.186 1.00 98.38 87 ALA A C 1
ATOM 624 O O . ALA A 1 87 ? 3.835 -3.697 2.327 1.00 98.38 87 ALA A O 1
ATOM 625 N N . LEU A 1 88 ? 3.698 -4.041 0.117 1.00 98.62 88 LEU A N 1
ATOM 626 C CA . LEU A 1 88 ? 2.624 -5.030 0.200 1.00 98.62 88 LEU A CA 1
ATOM 627 C C . LEU A 1 88 ? 3.084 -6.314 0.900 1.00 98.62 88 LEU A C 1
ATOM 629 O O . LEU A 1 88 ? 2.335 -6.872 1.707 1.00 98.62 88 LEU A O 1
ATOM 633 N N . HIS A 1 89 ? 4.320 -6.759 0.656 1.00 98.50 89 HIS A N 1
ATOM 634 C CA . HIS A 1 89 ? 4.902 -7.884 1.384 1.00 98.50 89 HIS A CA 1
ATOM 635 C C . HIS A 1 89 ? 5.069 -7.571 2.878 1.00 98.50 89 HIS A C 1
ATOM 637 O O . HIS A 1 89 ? 4.713 -8.392 3.730 1.00 98.50 89 HIS A O 1
ATOM 643 N N . ALA A 1 90 ? 5.548 -6.372 3.219 1.00 98.50 90 ALA A N 1
ATOM 644 C CA . ALA A 1 90 ? 5.687 -5.935 4.604 1.00 98.50 90 ALA A CA 1
ATOM 645 C C . ALA A 1 90 ? 4.327 -5.868 5.312 1.00 98.50 90 ALA A C 1
ATOM 647 O O . ALA A 1 90 ? 4.200 -6.350 6.433 1.00 98.50 90 ALA A O 1
ATOM 648 N N . LEU A 1 91 ? 3.268 -5.391 4.647 1.00 98.62 91 LEU A N 1
ATOM 649 C CA . LEU A 1 91 ? 1.917 -5.428 5.216 1.00 98.62 91 LEU A CA 1
ATOM 650 C C . LEU A 1 91 ? 1.423 -6.845 5.530 1.00 98.62 91 LEU A C 1
ATOM 652 O O . LEU A 1 91 ? 0.631 -7.011 6.459 1.00 98.62 91 LEU A O 1
ATOM 656 N N . ALA A 1 92 ? 1.864 -7.851 4.776 1.00 98.38 92 ALA A N 1
ATOM 657 C CA . ALA A 1 92 ? 1.499 -9.245 5.008 1.00 98.38 92 ALA A CA 1
ATOM 658 C C . ALA A 1 92 ? 2.313 -9.913 6.129 1.00 98.38 92 ALA A C 1
ATOM 660 O O . ALA A 1 92 ? 1.816 -10.847 6.759 1.00 98.38 92 ALA A O 1
ATOM 661 N N . THR A 1 93 ? 3.542 -9.457 6.380 1.00 98.00 93 THR A N 1
ATOM 662 C CA . THR A 1 93 ? 4.524 -10.190 7.200 1.00 98.00 93 THR A CA 1
ATOM 663 C C . THR A 1 93 ? 4.988 -9.450 8.456 1.00 98.00 93 THR A C 1
ATOM 665 O O . THR A 1 93 ? 5.394 -10.091 9.425 1.00 98.00 93 THR A O 1
ATOM 668 N N . ASP A 1 94 ? 4.891 -8.122 8.499 1.00 98.25 94 ASP A N 1
ATOM 669 C CA . ASP A 1 94 ? 5.334 -7.320 9.637 1.00 98.25 94 ASP A CA 1
ATOM 670 C C . ASP A 1 94 ? 4.300 -7.332 10.775 1.00 98.25 94 ASP A C 1
ATOM 672 O O . ASP A 1 94 ? 3.223 -6.728 10.703 1.00 98.25 94 ASP A O 1
ATOM 676 N N . ALA A 1 95 ? 4.657 -7.978 11.887 1.00 97.81 95 ALA A N 1
ATOM 677 C CA . ALA A 1 95 ? 3.816 -8.072 13.078 1.00 97.81 95 ALA A CA 1
ATOM 678 C C . ALA A 1 95 ? 3.453 -6.701 13.687 1.00 97.81 95 ALA A C 1
ATOM 680 O O . ALA A 1 95 ? 2.421 -6.577 14.357 1.00 97.81 95 ALA A O 1
ATOM 681 N N . ARG A 1 96 ? 4.245 -5.647 13.433 1.00 98.50 96 ARG A N 1
ATOM 682 C CA . ARG A 1 96 ? 3.971 -4.280 13.912 1.00 98.50 96 ARG A CA 1
ATOM 683 C C . ARG A 1 96 ? 2.711 -3.684 13.291 1.00 98.50 96 ARG A C 1
ATOM 685 O O . ARG A 1 96 ? 2.127 -2.788 13.897 1.00 98.50 96 ARG A O 1
ATOM 692 N N . VAL A 1 97 ? 2.247 -4.201 12.147 1.00 98.44 97 VAL A N 1
ATOM 693 C CA . VAL A 1 97 ? 0.983 -3.785 11.513 1.00 98.44 97 VAL A CA 1
ATOM 694 C C . VAL A 1 97 ? -0.224 -4.106 12.402 1.00 98.44 97 VAL A C 1
ATOM 696 O O . VAL A 1 97 ? -1.206 -3.361 12.388 1.00 98.44 97 VAL A O 1
ATOM 699 N N . ARG A 1 98 ? -0.128 -5.157 13.234 1.00 97.38 98 ARG A N 1
ATOM 700 C CA . ARG A 1 98 ? -1.141 -5.570 14.226 1.00 97.38 98 ARG A CA 1
ATOM 701 C C . ARG A 1 98 ? -2.500 -5.934 13.620 1.00 97.38 98 ARG A C 1
ATOM 703 O O . ARG A 1 98 ? -3.554 -5.564 14.146 1.00 97.38 98 ARG A O 1
ATOM 710 N N . TRP A 1 99 ? -2.490 -6.702 12.531 1.00 97.44 99 TRP A N 1
ATOM 711 C CA . TRP A 1 99 ? -3.711 -7.333 12.030 1.00 97.44 99 TRP A CA 1
ATOM 712 C C . TRP A 1 99 ? -4.367 -8.178 13.122 1.00 97.44 99 TRP A C 1
ATOM 714 O O . TRP A 1 99 ? -3.711 -8.987 13.775 1.00 97.44 99 TRP A O 1
ATOM 724 N N . SER A 1 100 ? -5.676 -8.018 13.311 1.00 94.12 100 SER A N 1
ATOM 725 C CA . SER A 1 100 ? -6.409 -8.904 14.217 1.00 94.12 100 SER A CA 1
ATOM 726 C C . SER A 1 100 ? -6.542 -10.300 13.582 1.00 94.12 100 SER A C 1
ATOM 728 O O . SER A 1 100 ? -6.756 -10.383 12.363 1.00 94.12 100 SER A O 1
ATOM 730 N N . PRO A 1 101 ? -6.409 -11.395 14.357 1.00 90.00 101 PRO A N 1
ATOM 731 C CA . PRO A 1 101 ? -6.493 -12.763 13.837 1.00 90.00 101 PRO A CA 1
ATOM 732 C C . PRO A 1 101 ? -7.763 -13.022 13.015 1.00 90.00 101 PRO A C 1
ATOM 734 O O . PRO A 1 101 ? -7.665 -13.476 11.878 1.00 90.00 101 PRO A O 1
ATOM 737 N N . ASP A 1 102 ? -8.918 -12.589 13.524 1.00 89.50 102 ASP 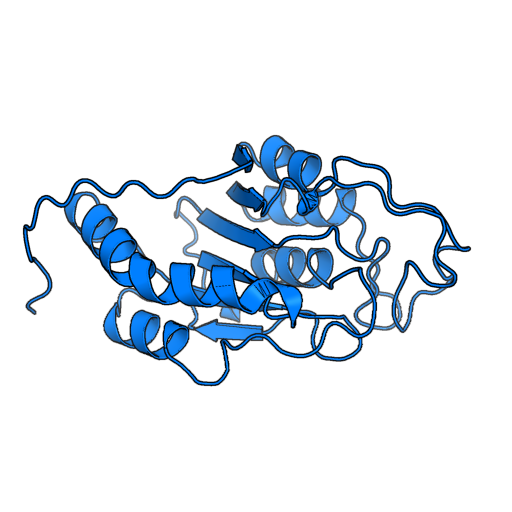A N 1
ATOM 738 C CA . ASP A 1 102 ? -10.230 -12.881 12.927 1.00 89.50 102 ASP A CA 1
ATOM 739 C C . ASP A 1 102 ? -10.793 -11.754 12.051 1.00 89.50 102 ASP A C 1
ATOM 741 O O . ASP A 1 102 ? -11.927 -11.827 11.581 1.00 89.50 102 ASP A O 1
ATOM 745 N N . ALA A 1 103 ? -10.015 -10.699 11.801 1.00 91.50 103 ALA A N 1
ATOM 746 C CA . ALA A 1 103 ? -10.488 -9.587 10.986 1.00 91.50 103 ALA A CA 1
ATOM 747 C C . ALA A 1 103 ? -10.636 -9.967 9.505 1.00 91.50 103 ALA A C 1
ATOM 749 O O . ALA A 1 103 ? -9.881 -10.774 8.950 1.00 91.50 103 ALA A O 1
ATOM 750 N N . TRP A 1 104 ? -11.558 -9.278 8.836 1.00 92.31 104 TRP A N 1
ATOM 751 C CA . TRP A 1 104 ? -11.458 -9.046 7.399 1.00 92.31 104 TRP A CA 1
ATOM 752 C C . TRP A 1 104 ? -10.401 -7.972 7.161 1.00 92.31 104 TRP A C 1
ATOM 754 O O . TRP A 1 104 ? -10.514 -6.851 7.664 1.00 92.31 104 TRP A O 1
ATOM 764 N N . ARG A 1 105 ? -9.335 -8.331 6.446 1.00 96.81 105 ARG A N 1
ATOM 765 C CA . ARG A 1 105 ? -8.144 -7.493 6.309 1.00 96.81 105 ARG A CA 1
ATOM 766 C C . ARG A 1 105 ? -8.150 -6.835 4.942 1.00 96.81 105 ARG A C 1
ATOM 768 O O . ARG A 1 105 ? -8.011 -7.507 3.929 1.00 96.81 105 ARG A O 1
ATOM 775 N N . LEU A 1 106 ? -8.319 -5.517 4.933 1.00 96.12 106 LEU A N 1
ATOM 776 C CA . LEU A 1 106 ? -8.351 -4.725 3.708 1.00 96.12 106 LEU A CA 1
ATOM 777 C C . LEU A 1 106 ? -7.177 -3.752 3.660 1.00 96.12 106 LEU A C 1
ATOM 779 O O . LEU A 1 106 ? -6.915 -3.029 4.633 1.00 96.12 106 LEU A O 1
ATOM 783 N N . VAL A 1 107 ? -6.514 -3.703 2.510 1.00 97.81 107 VAL A N 1
ATOM 784 C CA . VAL A 1 107 ? -5.514 -2.691 2.164 1.00 97.81 107 VAL A CA 1
ATOM 785 C C . VAL A 1 107 ? -6.081 -1.824 1.050 1.00 97.81 107 VAL A C 1
ATOM 787 O O . VAL A 1 107 ? -6.367 -2.333 -0.024 1.00 97.81 107 VAL A O 1
ATOM 790 N N . ALA A 1 108 ? -6.246 -0.528 1.303 1.00 95.25 108 ALA A N 1
ATOM 791 C CA . ALA A 1 108 ? -6.501 0.457 0.258 1.00 95.25 108 ALA A CA 1
ATOM 792 C C . ALA A 1 108 ? -5.144 0.982 -0.217 1.00 95.25 108 ALA A C 1
ATOM 794 O O . ALA A 1 108 ? -4.463 1.665 0.545 1.00 95.25 108 ALA A O 1
ATOM 795 N N . TRP A 1 109 ? -4.740 0.598 -1.424 1.00 96.81 109 TRP A N 1
ATOM 796 C CA . TRP A 1 109 ? -3.420 0.861 -1.988 1.00 96.81 109 TRP A CA 1
ATOM 797 C C . TRP A 1 109 ? -3.499 1.928 -3.079 1.00 96.81 109 TRP A C 1
ATOM 799 O O . TRP A 1 109 ? -4.136 1.707 -4.102 1.00 96.81 109 TRP A O 1
ATOM 809 N N . PHE A 1 110 ? -2.847 3.068 -2.871 1.00 95.38 110 PHE A N 1
ATOM 810 C CA . PHE A 1 110 ? -2.793 4.186 -3.812 1.00 95.38 110 PHE A CA 1
ATOM 811 C C . PHE A 1 110 ? -1.418 4.247 -4.478 1.00 95.38 110 PHE A C 1
ATOM 813 O O . PHE A 1 110 ? -0.415 4.227 -3.768 1.00 95.38 110 PHE A O 1
ATOM 820 N N . GLY A 1 111 ? -1.389 4.360 -5.807 1.00 95.12 111 GLY A N 1
ATOM 821 C CA . GLY A 1 111 ? -0.168 4.539 -6.602 1.00 95.12 111 GLY A CA 1
ATOM 822 C C . GLY A 1 111 ? -0.473 4.856 -8.070 1.00 95.12 111 GLY A C 1
ATOM 823 O O . GLY A 1 111 ? -1.613 4.685 -8.531 1.00 95.12 111 GLY A O 1
ATOM 824 N N . ASP A 1 112 ? 0.532 5.322 -8.807 1.00 93.81 112 ASP A N 1
ATOM 825 C CA . ASP A 1 112 ? 0.412 5.792 -10.195 1.00 93.81 112 ASP A CA 1
ATOM 826 C C . ASP A 1 112 ? 1.423 5.163 -11.174 1.00 93.81 112 ASP A C 1
ATOM 828 O O . ASP A 1 112 ? 1.390 5.461 -12.371 1.00 93.81 112 ASP A O 1
ATOM 832 N N . VAL A 1 113 ? 2.236 4.221 -10.703 1.00 92.88 113 VAL A N 1
ATOM 833 C CA . VAL A 1 113 ? 3.184 3.434 -11.504 1.00 92.88 113 VAL A CA 1
ATOM 834 C C . VAL A 1 113 ? 3.318 2.011 -10.941 1.00 92.88 113 VAL A C 1
ATOM 836 O O . VAL A 1 113 ? 3.002 1.774 -9.767 1.00 92.88 113 VAL A O 1
ATOM 839 N N . PRO A 1 114 ? 3.700 1.010 -11.759 1.00 93.19 114 PRO A N 1
ATOM 840 C CA . PRO A 1 114 ? 4.063 -0.296 -11.225 1.00 93.19 114 PRO A CA 1
ATOM 841 C C . PRO A 1 114 ? 5.343 -0.186 -10.388 1.00 93.19 114 PRO A C 1
ATOM 843 O O . PRO A 1 114 ? 6.076 0.797 -10.439 1.00 93.19 114 PRO A O 1
ATOM 846 N N . GLY A 1 115 ? 5.608 -1.226 -9.617 1.00 92.56 115 GLY A N 1
ATOM 847 C CA . GLY A 1 115 ? 6.788 -1.316 -8.789 1.00 92.56 115 GLY A CA 1
ATOM 848 C C . GLY A 1 115 ? 7.870 -2.150 -9.434 1.00 92.56 115 GLY A C 1
ATOM 849 O O . GLY A 1 115 ? 7.591 -2.953 -10.332 1.00 92.56 115 GLY A O 1
ATOM 850 N N . HIS A 1 116 ? 9.078 -1.984 -8.915 1.00 91.12 116 HIS A N 1
ATOM 851 C CA . HIS A 1 116 ? 10.227 -2.815 -9.228 1.00 91.12 116 HIS A CA 1
ATOM 852 C C . HIS A 1 116 ? 9.869 -4.298 -9.196 1.00 91.12 116 HIS A C 1
ATOM 854 O O . HIS A 1 116 ? 9.160 -4.783 -8.311 1.00 91.12 116 HIS A O 1
ATOM 860 N N . GLU A 1 117 ? 10.345 -5.037 -10.193 1.00 89.75 117 GLU A N 1
ATOM 861 C CA . GLU A 1 117 ? 10.093 -6.467 -10.268 1.00 89.75 117 GLU A CA 1
ATOM 862 C C . GLU A 1 117 ? 11.231 -7.181 -11.010 1.00 89.75 117 GLU A C 1
ATOM 864 O O . GLU A 1 117 ? 11.315 -7.092 -12.237 1.00 89.75 117 GLU A O 1
ATOM 869 N N . PRO A 1 118 ? 12.100 -7.919 -10.294 1.00 89.56 118 PRO A N 1
ATOM 870 C CA . PRO A 1 118 ? 12.072 -8.135 -8.846 1.00 89.56 118 PRO A CA 1
ATOM 871 C C . PRO A 1 118 ? 12.352 -6.873 -8.016 1.00 89.56 118 PRO A C 1
ATOM 873 O O . PRO A 1 118 ? 13.242 -6.100 -8.353 1.00 89.56 118 PRO A O 1
ATOM 876 N N . SER A 1 119 ? 11.679 -6.769 -6.870 1.00 90.50 119 SER A N 1
ATOM 877 C CA . SER A 1 119 ? 12.117 -5.928 -5.747 1.00 90.50 119 SER A CA 1
ATOM 878 C C . SER A 1 119 ? 13.103 -6.695 -4.863 1.00 90.50 119 SER A C 1
ATOM 880 O O . SER A 1 119 ? 12.869 -7.878 -4.588 1.00 90.50 119 SER A O 1
ATOM 882 N N . CYS A 1 120 ? 14.166 -6.054 -4.371 1.00 88.94 120 CYS A N 1
ATOM 883 C CA . CYS A 1 120 ? 15.177 -6.694 -3.518 1.00 88.94 120 CYS A CA 1
ATOM 884 C C . CYS A 1 120 ? 15.609 -5.791 -2.354 1.00 88.94 120 CYS A C 1
ATOM 886 O O . CYS A 1 120 ? 16.738 -5.278 -2.337 1.00 88.94 120 CYS A O 1
ATOM 888 N N . PRO A 1 121 ? 14.754 -5.673 -1.321 1.00 87.94 121 PRO A N 1
ATOM 889 C CA . PRO A 1 121 ? 14.969 -4.739 -0.218 1.00 87.94 121 PRO A CA 1
ATOM 890 C C . PRO A 1 121 ? 16.154 -5.114 0.686 1.00 87.94 121 PRO A C 1
ATOM 892 O O . PRO A 1 121 ? 16.586 -4.304 1.502 1.00 87.94 121 PRO A O 1
ATOM 895 N N . ALA A 1 122 ? 16.665 -6.345 0.589 1.00 88.06 122 ALA A N 1
ATOM 896 C CA . ALA A 1 122 ? 17.833 -6.813 1.327 1.00 88.06 122 ALA A CA 1
ATOM 897 C C . ALA A 1 122 ? 18.532 -7.965 0.579 1.00 88.06 122 ALA A C 1
ATOM 899 O O . ALA A 1 122 ? 17.863 -8.700 -0.156 1.00 88.06 122 ALA A O 1
ATOM 900 N N . PRO A 1 123 ? 19.844 -8.188 0.799 1.00 86.44 123 PRO A N 1
ATOM 901 C CA . PRO A 1 123 ? 20.568 -9.294 0.180 1.00 86.44 123 PRO A CA 1
ATOM 902 C C . PRO A 1 123 ? 19.880 -10.645 0.416 1.00 86.44 123 PRO A C 1
ATOM 904 O O . PRO A 1 123 ? 19.569 -11.011 1.549 1.00 86.44 123 PRO A O 1
ATOM 907 N N . GLY A 1 124 ? 19.637 -11.387 -0.665 1.00 86.06 124 GLY A N 1
ATOM 908 C CA . GLY A 1 124 ? 18.954 -12.686 -0.624 1.00 86.06 124 GLY A CA 1
ATOM 909 C C . GLY A 1 124 ? 17.426 -12.617 -0.495 1.00 86.06 124 GLY A C 1
ATOM 910 O O . GLY A 1 124 ? 16.774 -13.658 -0.551 1.00 86.06 124 GLY A O 1
ATOM 911 N N . VAL A 1 125 ? 16.836 -11.423 -0.373 1.00 88.94 125 VAL A N 1
ATOM 912 C CA . VAL A 1 125 ? 15.383 -11.218 -0.383 1.00 88.94 125 VAL A CA 1
ATOM 913 C C . VAL A 1 125 ? 14.960 -10.739 -1.763 1.00 88.94 125 VAL A C 1
ATOM 915 O O . VAL A 1 125 ? 15.459 -9.735 -2.259 1.00 88.94 125 VAL A O 1
ATOM 918 N N . ARG A 1 126 ? 14.020 -11.459 -2.379 1.00 90.75 126 ARG A N 1
ATOM 919 C CA . ARG A 1 126 ? 13.508 -11.152 -3.715 1.00 90.75 126 ARG A CA 1
ATOM 920 C C . ARG A 1 126 ? 11.991 -11.232 -3.725 1.00 90.75 126 ARG A C 1
ATOM 922 O O . ARG A 1 126 ? 11.417 -12.256 -3.351 1.00 90.75 126 ARG A O 1
ATOM 929 N N . HIS A 1 127 ? 11.344 -10.172 -4.182 1.00 92.62 127 HIS A N 1
ATOM 930 C CA . HIS A 1 127 ? 9.900 -10.096 -4.314 1.00 92.62 127 HIS A CA 1
ATOM 931 C C . HIS A 1 127 ? 9.510 -10.018 -5.783 1.00 92.62 127 HIS A C 1
ATOM 933 O O . HIS A 1 127 ? 9.923 -9.129 -6.519 1.00 92.62 127 HIS A O 1
ATOM 939 N N . MET A 1 128 ? 8.697 -10.984 -6.186 1.00 92.50 128 MET A N 1
ATOM 940 C CA . MET A 1 128 ? 7.948 -10.997 -7.434 1.00 92.50 128 MET A CA 1
ATOM 941 C C . MET A 1 128 ? 6.477 -10.774 -7.109 1.00 92.50 128 MET A C 1
ATOM 943 O O . MET A 1 128 ? 6.030 -11.123 -6.011 1.00 92.50 128 MET A O 1
ATOM 947 N N . ARG A 1 129 ? 5.674 -10.292 -8.061 1.00 94.38 129 ARG A N 1
ATOM 948 C CA . ARG A 1 129 ? 4.229 -10.132 -7.832 1.00 94.38 129 ARG A CA 1
ATOM 949 C C . ARG A 1 129 ? 3.578 -11.442 -7.376 1.00 94.38 129 ARG A C 1
ATOM 951 O O . ARG A 1 129 ? 2.683 -11.429 -6.538 1.00 94.38 129 ARG A O 1
ATOM 958 N N . SER A 1 130 ? 4.077 -12.585 -7.855 1.00 95.62 130 SER A N 1
ATOM 959 C CA . SER A 1 130 ? 3.623 -13.922 -7.456 1.00 95.62 130 SER A CA 1
ATOM 960 C C . SER A 1 130 ? 3.942 -14.261 -5.995 1.00 95.62 130 SER A C 1
ATOM 962 O O . SER A 1 130 ? 3.070 -14.770 -5.289 1.00 95.62 130 SER A O 1
ATOM 964 N N . SER A 1 131 ? 5.150 -13.954 -5.508 1.00 96.06 131 SER A N 1
ATOM 965 C CA . SER A 1 131 ? 5.521 -14.195 -4.108 1.00 96.06 131 SER A CA 1
ATOM 966 C C . SER A 1 131 ? 4.787 -13.245 -3.162 1.00 96.06 131 SER A C 1
ATOM 968 O O . SER A 1 131 ? 4.336 -13.664 -2.098 1.00 96.06 131 SER A O 1
ATOM 970 N N . VAL A 1 132 ? 4.610 -11.980 -3.561 1.00 98.19 132 VAL A N 1
ATOM 971 C CA . VAL A 1 132 ? 3.836 -10.997 -2.787 1.00 98.19 132 VAL A CA 1
ATOM 972 C C . VAL A 1 132 ? 2.365 -11.400 -2.722 1.00 98.19 132 VAL A C 1
ATOM 974 O O . VAL A 1 132 ? 1.777 -11.395 -1.643 1.00 98.19 132 VAL A O 1
ATOM 977 N N . LEU A 1 133 ? 1.780 -11.839 -3.840 1.00 98.44 133 LEU A N 1
ATOM 978 C CA . LEU A 1 133 ? 0.420 -12.371 -3.867 1.00 98.44 133 LEU A CA 1
ATOM 979 C C . LEU A 1 133 ? 0.257 -13.574 -2.926 1.00 98.44 133 LEU A C 1
ATOM 981 O O . LEU A 1 133 ? -0.731 -13.655 -2.194 1.00 98.44 133 LEU A O 1
ATOM 985 N N . ALA A 1 134 ? 1.220 -14.499 -2.913 1.00 98.44 134 ALA A N 1
ATOM 986 C CA . ALA A 1 134 ? 1.198 -15.636 -1.997 1.00 98.44 134 ALA A CA 1
ATOM 987 C C . ALA A 1 134 ? 1.225 -15.184 -0.525 1.00 98.44 134 ALA A C 1
ATOM 989 O O . ALA A 1 134 ? 0.425 -15.675 0.273 1.00 98.44 134 ALA A O 1
ATOM 990 N N . ALA A 1 135 ? 2.071 -14.208 -0.178 1.00 98.44 135 ALA A N 1
ATOM 991 C CA . ALA A 1 135 ? 2.136 -13.643 1.170 1.00 98.44 135 ALA A CA 1
ATOM 992 C C . ALA A 1 135 ? 0.819 -12.956 1.573 1.00 98.44 135 ALA A C 1
ATOM 994 O O . ALA A 1 135 ? 0.295 -13.213 2.657 1.00 98.44 135 ALA A O 1
ATOM 995 N N . LEU A 1 136 ? 0.234 -12.145 0.685 1.00 98.56 136 LEU A N 1
ATOM 996 C CA . LEU A 1 136 ? -1.061 -11.500 0.917 1.00 98.56 136 LEU A CA 1
ATOM 997 C C . LEU A 1 136 ? -2.165 -12.541 1.150 1.00 98.56 136 LEU A C 1
ATOM 999 O O . LEU A 1 136 ? -2.916 -12.427 2.117 1.00 98.56 136 LEU A O 1
ATOM 1003 N N . ARG A 1 137 ? -2.232 -13.596 0.328 1.00 97.81 137 ARG A N 1
ATOM 1004 C CA . ARG A 1 137 ? -3.198 -14.696 0.498 1.00 97.81 137 ARG A CA 1
ATOM 1005 C C . ARG A 1 137 ? -3.014 -15.429 1.823 1.00 97.81 137 ARG A C 1
ATOM 1007 O O . ARG A 1 137 ? -3.994 -15.626 2.539 1.00 97.81 137 ARG A O 1
ATOM 1014 N N . ALA A 1 138 ? -1.778 -15.780 2.177 1.00 97.56 138 ALA A N 1
ATOM 1015 C CA . ALA A 1 138 ? -1.467 -16.424 3.454 1.00 97.56 138 ALA A CA 1
ATOM 1016 C C . ALA A 1 138 ? -1.880 -15.546 4.647 1.00 97.56 138 ALA A C 1
ATOM 1018 O O . ALA A 1 138 ? -2.416 -16.038 5.638 1.00 97.56 138 ALA A O 1
ATOM 1019 N N . ALA A 1 139 ? -1.718 -14.228 4.517 1.00 97.38 139 ALA A N 1
ATOM 1020 C CA . ALA A 1 139 ? -2.148 -13.257 5.511 1.00 97.38 139 ALA A CA 1
ATOM 1021 C C . ALA A 1 139 ? -3.655 -12.941 5.467 1.00 97.38 139 ALA A C 1
ATOM 1023 O O . ALA A 1 139 ? -4.097 -12.112 6.263 1.00 97.38 139 ALA A O 1
ATOM 1024 N N . ARG A 1 140 ? -4.457 -13.557 4.581 1.00 96.75 140 ARG A N 1
ATOM 1025 C CA . ARG A 1 140 ? -5.882 -13.221 4.345 1.00 96.75 140 ARG A CA 1
ATOM 1026 C C . ARG A 1 140 ? -6.110 -11.733 4.027 1.00 96.75 140 ARG A C 1
ATOM 1028 O O . ARG A 1 140 ? -7.087 -11.121 4.454 1.00 96.75 140 ARG A O 1
ATOM 1035 N N . ILE A 1 141 ? -5.143 -11.209 3.286 1.00 98.12 141 ILE A N 1
ATOM 1036 C CA . ILE A 1 141 ? -5.044 -9.963 2.538 1.00 98.12 141 ILE A CA 1
ATOM 1037 C C . ILE A 1 141 ? -6.107 -9.724 1.461 1.00 98.12 141 ILE A C 1
ATOM 1039 O O . ILE A 1 141 ? -6.038 -10.473 0.496 1.00 98.12 141 ILE A O 1
ATOM 1043 N N . SER A 1 142 ? -7.007 -8.738 1.519 1.00 97.69 142 SER A N 1
ATOM 1044 C CA . SER A 1 142 ? -7.693 -8.235 0.309 1.00 97.69 142 SER A CA 1
ATOM 1045 C C . SER A 1 142 ? -7.192 -6.839 -0.057 1.00 97.69 142 SER A C 1
ATOM 1047 O O . SER A 1 142 ? -7.238 -5.924 0.770 1.00 97.69 142 SER A O 1
ATOM 1049 N N . VAL A 1 143 ? -6.702 -6.665 -1.288 1.00 97.81 143 VAL A N 1
ATOM 1050 C CA . VAL A 1 143 ? -6.116 -5.398 -1.756 1.00 97.81 143 VAL A CA 1
ATOM 1051 C C . VAL A 1 143 ? -7.083 -4.670 -2.683 1.00 97.81 143 VAL A C 1
ATOM 1053 O O . VAL A 1 143 ? -7.492 -5.191 -3.713 1.00 97.81 143 VAL A O 1
ATOM 1056 N N . ILE A 1 144 ? -7.421 -3.434 -2.338 1.00 95.56 144 ILE A N 1
ATOM 1057 C CA . ILE A 1 144 ? -8.185 -2.512 -3.176 1.00 95.56 144 ILE A CA 1
ATOM 1058 C C . ILE A 1 144 ? -7.192 -1.516 -3.769 1.00 95.56 144 ILE A C 1
ATOM 1060 O O . ILE A 1 144 ? -6.681 -0.655 -3.054 1.00 95.56 144 ILE A O 1
ATOM 1064 N N . GLY A 1 145 ? -6.902 -1.648 -5.059 1.00 93.12 145 GLY A N 1
ATOM 1065 C CA . GLY A 1 145 ? -5.983 -0.763 -5.768 1.00 93.12 145 GLY A CA 1
ATOM 1066 C C . GLY A 1 145 ? -6.698 0.495 -6.246 1.00 93.12 145 GLY A C 1
ATOM 1067 O O . GLY A 1 145 ? -7.670 0.416 -6.988 1.00 93.12 145 GLY A O 1
ATOM 1068 N N . VAL A 1 146 ? -6.208 1.665 -5.868 1.00 92.62 146 VAL A N 1
ATOM 1069 C CA . VAL A 1 146 ? -6.622 2.962 -6.396 1.00 92.62 146 VAL A CA 1
ATOM 1070 C C . VAL A 1 146 ? -5.538 3.419 -7.360 1.00 92.62 146 VAL A C 1
ATOM 1072 O O . VAL A 1 146 ? -4.525 3.994 -6.970 1.00 92.62 146 VAL A O 1
ATOM 1075 N N . SER A 1 147 ? -5.750 3.095 -8.635 1.00 92.38 147 SER A N 1
ATOM 1076 C CA . SER A 1 147 ? -4.763 3.280 -9.693 1.00 92.38 147 SER A CA 1
ATOM 1077 C C . SER A 1 147 ? -4.941 4.644 -10.351 1.00 92.38 147 SER A C 1
ATOM 1079 O O . SER A 1 147 ? -5.875 4.866 -11.139 1.00 92.38 147 SER A O 1
ATOM 1081 N N . LEU A 1 148 ? -4.042 5.575 -10.037 1.00 90.75 148 LEU A N 1
ATOM 1082 C CA . LEU A 1 148 ? -4.061 6.908 -10.624 1.00 90.75 148 LEU A CA 1
ATOM 1083 C C . LEU A 1 148 ? -3.746 6.818 -12.115 1.00 90.75 148 LEU A C 1
ATOM 1085 O O . LEU A 1 148 ? -2.745 6.244 -12.527 1.00 90.75 148 LEU A O 1
ATOM 1089 N N . ALA A 1 149 ? -4.662 7.328 -12.943 1.00 86.75 149 ALA A N 1
ATOM 1090 C CA . ALA A 1 149 ? -4.594 7.244 -14.405 1.00 86.75 149 ALA A CA 1
ATOM 1091 C C . ALA A 1 149 ? -4.337 5.824 -14.977 1.00 86.75 149 ALA A C 1
ATOM 1093 O O . ALA A 1 149 ? -3.862 5.701 -16.110 1.00 86.75 149 ALA A O 1
ATOM 1094 N N . GLY A 1 150 ? -4.670 4.761 -14.226 1.00 87.38 150 GLY A N 1
ATOM 1095 C CA . GLY A 1 150 ? -4.388 3.367 -14.605 1.00 87.38 150 GLY A CA 1
ATOM 1096 C C . GLY A 1 150 ? -2.914 2.960 -14.471 1.00 87.38 150 GLY A C 1
ATOM 1097 O O . GLY A 1 150 ? -2.498 1.958 -15.046 1.00 87.38 150 GLY A O 1
ATOM 1098 N N . GLY A 1 151 ? -2.132 3.757 -13.749 1.00 91.31 151 GLY A N 1
ATOM 1099 C CA . GLY A 1 151 ? -0.687 3.687 -13.625 1.00 91.31 151 GLY A CA 1
ATOM 1100 C C . GLY A 1 151 ? -0.115 2.375 -13.103 1.00 91.31 151 GLY A C 1
ATOM 1101 O O . GLY A 1 151 ? 0.786 1.825 -13.722 1.00 91.31 151 GLY A O 1
ATOM 1102 N N . LEU A 1 152 ? -0.717 1.816 -12.047 1.00 94.19 152 LEU A N 1
ATOM 1103 C CA . LEU A 1 152 ? -0.314 0.533 -11.437 1.00 94.19 152 LEU A CA 1
ATOM 1104 C C . LEU A 1 152 ? -0.262 -0.666 -12.408 1.00 94.19 152 LEU A C 1
ATOM 1106 O O . LEU A 1 152 ? 0.321 -1.698 -12.083 1.00 94.19 152 LEU A O 1
ATOM 1110 N N . ASP A 1 153 ? -0.912 -0.567 -13.570 1.00 94.06 153 ASP A N 1
ATOM 1111 C CA . ASP A 1 153 ? -0.925 -1.622 -14.589 1.00 94.06 153 ASP A CA 1
ATOM 1112 C C . ASP A 1 153 ? -0.152 -1.261 -15.854 1.00 94.06 153 ASP A C 1
ATOM 1114 O O . ASP A 1 153 ? -0.153 -2.054 -16.800 1.00 94.06 153 ASP A O 1
ATOM 1118 N N . ARG A 1 154 ? 0.468 -0.078 -15.919 1.00 91.62 154 ARG A N 1
ATOM 1119 C CA . ARG A 1 154 ? 1.226 0.320 -17.104 1.00 91.62 154 ARG A CA 1
ATOM 1120 C C . ARG A 1 154 ? 2.415 -0.620 -17.290 1.00 91.62 154 ARG A C 1
ATOM 1122 O O . ARG A 1 154 ? 3.093 -0.926 -16.314 1.00 91.62 154 ARG A O 1
ATOM 1129 N N . PRO A 1 155 ? 2.684 -1.078 -18.522 1.00 90.25 155 PRO A N 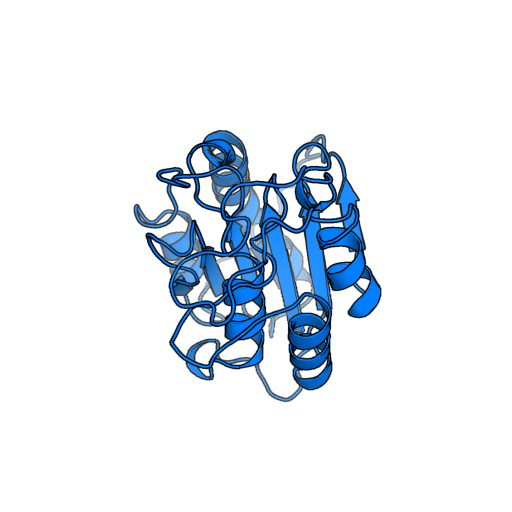1
ATOM 1130 C CA . PRO A 1 155 ? 3.938 -1.751 -18.793 1.00 90.25 155 PRO A CA 1
ATOM 1131 C C . PRO A 1 155 ? 5.081 -0.742 -18.684 1.00 90.25 155 PRO A C 1
ATOM 1133 O O . PRO A 1 155 ? 4.918 0.429 -19.037 1.00 90.25 155 PRO A O 1
ATOM 1136 N N . PHE A 1 156 ? 6.243 -1.222 -18.269 1.00 87.19 156 PHE A N 1
ATOM 1137 C CA . PHE A 1 156 ? 7.492 -0.483 -18.373 1.00 87.19 156 PHE A CA 1
ATOM 1138 C C . PHE A 1 156 ? 8.445 -1.251 -19.277 1.00 87.19 156 PHE A C 1
ATOM 1140 O O . PHE A 1 156 ? 8.574 -2.472 -19.167 1.00 87.19 156 PHE A O 1
ATOM 1147 N N . GLY A 1 157 ? 9.062 -0.531 -20.215 1.00 80.31 157 GLY A N 1
ATOM 1148 C CA . GLY A 1 157 ? 10.061 -1.102 -21.110 1.00 80.31 157 GLY A CA 1
ATOM 1149 C C . GLY A 1 157 ? 11.268 -1.646 -20.338 1.00 80.31 157 GLY A C 1
ATOM 1150 O O . GLY A 1 157 ? 11.366 -1.443 -19.127 1.00 80.31 157 GLY A O 1
ATOM 1151 N N . PRO A 1 158 ? 12.193 -2.330 -21.026 1.00 70.12 158 PRO A N 1
ATOM 1152 C CA . PRO A 1 158 ? 13.439 -2.766 -20.413 1.00 70.12 158 PRO A CA 1
ATOM 1153 C C . PRO A 1 158 ? 14.197 -1.536 -19.900 1.00 70.12 158 PRO A C 1
ATOM 1155 O O . PRO A 1 158 ? 14.719 -0.742 -20.682 1.00 70.12 158 PRO A O 1
ATOM 1158 N N . ALA A 1 159 ? 14.202 -1.340 -18.585 1.00 60.88 159 ALA A N 1
ATOM 1159 C CA . ALA A 1 159 ? 15.026 -0.330 -17.945 1.00 60.88 159 ALA A CA 1
ATOM 1160 C C . ALA A 1 159 ? 16.404 -0.940 -17.683 1.00 60.88 159 ALA A C 1
ATOM 1162 O O . ALA A 1 159 ? 16.512 -2.117 -17.335 1.00 60.88 159 ALA A O 1
ATOM 1163 N N . THR A 1 160 ? 17.468 -0.146 -17.790 1.00 54.00 160 THR A N 1
ATOM 1164 C CA . THR A 1 160 ? 18.772 -0.497 -17.213 1.00 54.00 160 THR A CA 1
ATOM 1165 C C . THR A 1 160 ? 18.654 -0.461 -15.684 1.00 54.00 160 THR A C 1
ATOM 1167 O O . THR A 1 160 ? 19.150 0.467 -15.060 1.00 54.00 160 THR A O 1
ATOM 1170 N N . GLY A 1 161 ? 17.930 -1.419 -15.093 1.00 58.69 161 GLY A N 1
ATOM 1171 C CA . GLY A 1 161 ? 17.688 -1.488 -13.650 1.00 58.69 161 GLY A CA 1
ATOM 1172 C C . GLY A 1 161 ? 16.226 -1.509 -13.193 1.00 58.69 161 GLY A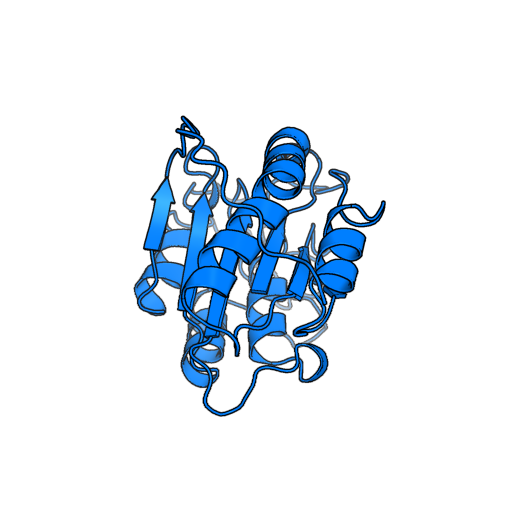 C 1
ATOM 1173 O O . GLY A 1 161 ? 15.948 -0.962 -12.143 1.00 58.69 161 GLY A O 1
ATOM 1174 N N . ASN A 1 162 ? 15.297 -2.207 -13.865 1.00 67.50 162 ASN A N 1
ATOM 1175 C CA . ASN A 1 162 ? 13.942 -2.472 -13.311 1.00 67.50 162 ASN A CA 1
ATOM 1176 C C . ASN A 1 162 ? 13.934 -3.288 -11.994 1.00 67.50 162 ASN A C 1
ATOM 1178 O O . ASN A 1 162 ? 12.871 -3.643 -11.477 1.00 67.50 162 ASN A O 1
ATOM 1182 N N . SER A 1 163 ? 15.118 -3.625 -11.487 1.00 65.69 163 SER A N 1
ATOM 1183 C CA . SER A 1 163 ? 15.362 -4.098 -10.139 1.00 65.69 163 SER A CA 1
ATOM 1184 C C . SER A 1 163 ? 16.256 -3.115 -9.400 1.00 65.69 163 SER A C 1
ATOM 1186 O O . SER A 1 163 ? 17.349 -2.815 -9.890 1.00 65.69 163 SER A O 1
ATOM 1188 N N . TRP A 1 164 ? 15.854 -2.720 -8.198 1.00 68.19 164 TRP A N 1
ATOM 1189 C CA . TRP A 1 164 ? 16.673 -1.866 -7.351 1.00 68.19 164 TRP A CA 1
ATOM 1190 C C . TRP A 1 164 ? 17.640 -2.664 -6.461 1.00 68.19 164 TRP A C 1
ATOM 1192 O O . TRP A 1 164 ? 17.396 -3.814 -6.081 1.00 68.19 164 TRP A O 1
ATOM 1202 N N . GLY A 1 165 ? 18.745 -2.019 -6.080 1.00 65.94 165 GLY A N 1
ATOM 1203 C CA . GLY A 1 165 ? 19.552 -2.402 -4.922 1.00 65.94 165 GLY A CA 1
ATOM 1204 C C . GLY A 1 165 ? 20.261 -3.754 -5.032 1.00 65.94 165 GLY A C 1
ATOM 1205 O O . GLY A 1 165 ? 21.149 -3.950 -5.856 1.00 65.94 165 GLY A O 1
ATOM 1206 N N . SER A 1 166 ? 19.928 -4.667 -4.115 1.00 74.75 166 SER A N 1
ATOM 1207 C CA . SER A 1 166 ? 20.714 -5.876 -3.812 1.00 74.75 166 SER A CA 1
ATOM 1208 C C . SER A 1 166 ? 20.369 -7.108 -4.658 1.00 74.75 166 SER A C 1
ATOM 1210 O O . SER A 1 166 ? 20.822 -8.220 -4.357 1.00 74.75 166 SER A O 1
ATOM 1212 N N . CYS A 1 167 ? 19.557 -6.940 -5.707 1.00 81.62 167 CYS A N 1
ATOM 1213 C CA . CYS A 1 167 ? 19.125 -8.057 -6.537 1.00 81.62 167 CYS A CA 1
ATOM 1214 C C . CYS A 1 167 ? 20.310 -8.827 -7.122 1.00 81.62 167 CYS A C 1
ATOM 1216 O O . CYS A 1 167 ? 21.124 -8.294 -7.871 1.00 81.62 167 CYS A O 1
ATOM 1218 N N . THR A 1 168 ? 20.373 -10.117 -6.790 1.00 80.94 168 THR A N 1
ATOM 1219 C CA . THR A 1 168 ? 21.392 -11.037 -7.295 1.00 80.94 168 THR A CA 1
ATOM 1220 C C . THR A 1 168 ? 20.718 -12.327 -7.784 1.00 80.94 168 THR A C 1
ATOM 1222 O O . THR A 1 168 ? 20.171 -13.064 -6.960 1.00 80.94 168 THR A O 1
ATOM 1225 N N . PRO A 1 169 ? 20.736 -12.619 -9.102 1.00 76.44 169 PRO A N 1
ATOM 1226 C CA . PRO A 1 169 ? 21.172 -11.718 -10.172 1.00 76.44 169 PRO A CA 1
ATOM 1227 C C . PRO A 1 169 ? 20.237 -10.495 -10.294 1.00 76.44 169 PRO A C 1
ATOM 1229 O O . PRO A 1 169 ? 19.078 -10.571 -9.862 1.00 76.44 169 PRO A O 1
ATOM 1232 N N . PRO A 1 170 ? 20.706 -9.377 -10.880 1.00 76.06 170 PRO A N 1
ATOM 1233 C CA . PRO A 1 170 ? 19.821 -8.277 -11.254 1.00 76.06 170 PRO A CA 1
ATOM 1234 C C . PRO A 1 170 ? 18.757 -8.771 -12.243 1.00 76.06 170 PRO A C 1
ATOM 1236 O O . PRO A 1 170 ? 18.890 -9.843 -12.835 1.00 76.06 170 PRO A O 1
ATOM 1239 N N . SER A 1 171 ? 17.711 -7.979 -12.458 1.00 76.12 171 SER A N 1
ATOM 1240 C CA . SER A 1 171 ? 16.624 -8.254 -13.410 1.00 76.12 171 SER A CA 1
ATOM 1241 C C . SER A 1 171 ? 17.045 -8.507 -14.865 1.00 76.12 171 SER A C 1
ATOM 1243 O O . SER A 1 171 ? 16.187 -8.771 -15.695 1.00 76.12 171 SER A O 1
ATOM 1245 N N . GLY A 1 172 ? 18.323 -8.348 -15.218 1.00 66.62 172 GLY A N 1
ATOM 1246 C CA . GLY A 1 172 ? 18.806 -8.498 -16.592 1.00 66.62 172 GLY A CA 1
ATOM 1247 C C . GLY A 1 172 ? 18.268 -7.446 -17.569 1.00 66.62 172 GLY A C 1
ATOM 1248 O O . GLY A 1 172 ? 18.484 -7.585 -18.768 1.00 66.62 172 GLY A O 1
ATOM 1249 N N . GLY A 1 173 ? 17.589 -6.403 -17.074 1.00 70.25 173 GLY A N 1
ATOM 1250 C CA . GLY A 1 173 ? 16.878 -5.429 -17.904 1.00 70.25 173 GLY A CA 1
ATOM 1251 C C . GLY A 1 173 ? 15.526 -5.925 -18.419 1.00 70.25 173 GLY A C 1
ATOM 1252 O O . GLY A 1 173 ? 15.040 -5.411 -19.422 1.00 70.25 173 GLY A O 1
ATOM 1253 N N . ASP A 1 174 ? 14.926 -6.928 -17.773 1.00 78.62 174 ASP A N 1
ATOM 1254 C CA . ASP A 1 174 ? 13.602 -7.430 -18.137 1.00 78.62 174 ASP A CA 1
ATOM 1255 C C . ASP A 1 174 ? 12.543 -6.312 -18.121 1.00 78.62 174 ASP A C 1
ATOM 1257 O O . ASP A 1 174 ? 12.529 -5.433 -17.263 1.00 78.62 174 ASP A O 1
ATOM 1261 N N . ALA A 1 175 ? 11.608 -6.346 -19.068 1.00 83.81 175 ALA A N 1
ATOM 1262 C CA . ALA A 1 175 ? 10.475 -5.427 -19.058 1.00 83.81 175 ALA A CA 1
ATOM 1263 C C . ALA A 1 175 ? 9.487 -5.785 -17.934 1.00 83.81 175 ALA A C 1
ATOM 1265 O O . ALA A 1 175 ? 9.223 -6.961 -17.660 1.00 83.81 175 ALA A O 1
ATOM 1266 N N . ILE A 1 176 ? 8.844 -4.774 -17.350 1.00 87.75 176 ILE A N 1
ATOM 1267 C CA . ILE A 1 176 ? 7.702 -4.996 -16.463 1.00 87.75 176 ILE A CA 1
ATOM 1268 C C . ILE A 1 176 ? 6.454 -5.110 -17.328 1.00 87.75 176 ILE A C 1
ATOM 1270 O O . ILE A 1 176 ? 5.991 -4.146 -17.941 1.00 87.75 176 ILE A O 1
ATOM 1274 N N . ALA A 1 177 ? 5.906 -6.323 -17.380 1.00 87.81 177 ALA A N 1
ATOM 1275 C CA . ALA A 1 177 ? 4.641 -6.582 -18.050 1.00 87.81 177 ALA A CA 1
ATOM 1276 C C . ALA A 1 177 ? 3.497 -5.773 -17.417 1.00 87.81 177 ALA A C 1
ATOM 1278 O O . ALA A 1 177 ? 3.446 -5.577 -16.202 1.00 87.81 177 ALA A O 1
ATOM 1279 N N . ALA A 1 178 ? 2.544 -5.364 -18.254 1.00 91.19 178 ALA A N 1
ATOM 1280 C CA . ALA A 1 178 ? 1.319 -4.722 -17.800 1.00 91.19 178 ALA A CA 1
ATOM 1281 C C . ALA A 1 178 ? 0.540 -5.609 -16.809 1.00 91.19 178 ALA A C 1
ATOM 1283 O O . ALA A 1 178 ? 0.632 -6.838 -16.842 1.00 91.19 178 ALA A O 1
ATOM 1284 N N . GLY A 1 179 ? -0.291 -4.983 -15.972 1.00 93.06 179 GLY A N 1
ATOM 1285 C CA . GLY A 1 179 ? -1.220 -5.705 -15.097 1.00 93.06 179 GLY A CA 1
ATOM 1286 C C . GLY A 1 179 ? -0.678 -6.092 -13.717 1.00 93.06 179 GLY A C 1
ATOM 1287 O O . GLY A 1 179 ? -1.250 -6.984 -13.086 1.00 93.06 179 GLY A O 1
ATOM 1288 N N . GLN A 1 180 ? 0.412 -5.482 -13.234 1.00 94.25 180 GLN A N 1
ATOM 1289 C CA . GLN A 1 180 ? 0.955 -5.780 -11.900 1.00 94.25 180 GLN A CA 1
ATOM 1290 C C . GLN A 1 180 ? -0.070 -5.472 -10.793 1.00 94.25 180 GLN A C 1
ATOM 1292 O O . GLN A 1 180 ? -0.351 -6.335 -9.956 1.00 94.25 180 GLN A O 1
ATOM 1297 N N . GLY A 1 181 ? -0.695 -4.290 -10.829 1.00 94.38 181 GLY A N 1
ATOM 1298 C CA . GLY A 1 181 ? -1.748 -3.906 -9.888 1.00 94.38 181 GLY A CA 1
ATOM 1299 C C . GLY A 1 181 ? -2.978 -4.819 -9.947 1.00 94.38 181 GLY A C 1
ATOM 1300 O O . GLY A 1 181 ? -3.455 -5.293 -8.913 1.00 94.38 181 GLY A O 1
ATOM 1301 N N . THR A 1 182 ? -3.461 -5.128 -11.151 1.00 94.75 182 THR A N 1
ATOM 1302 C CA . THR A 1 182 ? -4.584 -6.052 -11.388 1.00 94.75 182 THR A CA 1
ATOM 1303 C C . THR A 1 182 ? -4.262 -7.450 -10.856 1.00 94.75 182 THR A C 1
ATOM 1305 O O . THR A 1 182 ? -5.066 -8.033 -10.140 1.00 94.75 182 THR A O 1
ATOM 1308 N N . SER A 1 183 ? -3.051 -7.965 -11.090 1.00 95.19 183 SER A N 1
ATOM 1309 C CA . SER A 1 183 ? -2.645 -9.294 -10.607 1.00 95.19 183 SER A CA 1
ATOM 1310 C C . SER A 1 183 ? -2.721 -9.420 -9.080 1.00 95.19 183 SER A C 1
ATOM 1312 O O . SER A 1 183 ? -3.151 -10.449 -8.555 1.00 95.19 183 SER A O 1
ATOM 1314 N N . LEU A 1 184 ? -2.309 -8.377 -8.353 1.00 96.50 184 LEU A N 1
ATOM 1315 C CA . LEU A 1 184 ? -2.299 -8.364 -6.886 1.00 96.50 184 LEU A CA 1
ATOM 1316 C C . LEU A 1 184 ? -3.701 -8.170 -6.295 1.00 96.50 184 LEU A C 1
ATOM 1318 O O . LEU A 1 184 ? -4.046 -8.780 -5.282 1.00 96.50 184 LEU A O 1
ATOM 1322 N N . THR A 1 185 ? -4.522 -7.339 -6.927 1.00 94.94 185 THR A N 1
ATOM 1323 C CA . THR A 1 185 ? -5.889 -7.047 -6.471 1.00 94.94 185 THR A CA 1
ATOM 1324 C C . THR A 1 185 ? -6.853 -8.188 -6.798 1.00 94.94 185 THR A C 1
ATOM 1326 O O . THR A 1 185 ? -7.447 -8.741 -5.875 1.00 94.94 185 THR A O 1
ATOM 1329 N N . ASP A 1 186 ? -6.932 -8.646 -8.049 1.00 93.56 186 ASP A N 1
ATOM 1330 C CA . ASP A 1 186 ? -7.781 -9.783 -8.443 1.00 93.56 186 ASP A CA 1
ATOM 1331 C C . ASP A 1 186 ? -7.353 -11.059 -7.713 1.00 93.56 186 ASP A C 1
ATOM 1333 O O . ASP A 1 186 ? -8.171 -11.818 -7.187 1.00 93.56 186 ASP A O 1
ATOM 1337 N N . GLY A 1 187 ? -6.037 -11.265 -7.597 1.00 93.19 187 GLY A N 1
ATOM 1338 C CA . GLY A 1 187 ? -5.472 -12.405 -6.891 1.00 93.19 187 GLY A CA 1
ATOM 1339 C C . GLY A 1 187 ? -5.872 -12.466 -5.412 1.00 93.19 187 GLY A C 1
ATOM 1340 O O . GLY A 1 187 ? -5.874 -13.559 -4.839 1.00 93.19 187 GLY A O 1
ATOM 1341 N N . THR A 1 188 ? -6.235 -11.338 -4.802 1.00 94.00 188 THR A N 1
ATOM 1342 C CA . THR A 1 188 ? -6.654 -11.229 -3.397 1.00 94.00 188 THR A CA 1
ATOM 1343 C C . THR A 1 188 ? -8.166 -11.050 -3.213 1.00 94.00 188 THR A C 1
ATOM 1345 O O . THR A 1 188 ? -8.621 -10.726 -2.111 1.00 94.00 188 THR A O 1
ATOM 1348 N N . LEU A 1 189 ? -8.952 -11.285 -4.276 1.00 88.69 189 LEU A N 1
ATOM 1349 C CA . LEU A 1 189 ? -10.400 -11.028 -4.330 1.00 88.69 189 LEU A CA 1
ATOM 1350 C C . LEU A 1 189 ? -10.759 -9.562 -4.027 1.00 88.69 189 LEU A C 1
ATOM 1352 O O . LEU A 1 189 ? -11.832 -9.259 -3.506 1.00 88.69 189 LEU A O 1
ATOM 1356 N N . GLY A 1 190 ? -9.824 -8.658 -4.304 1.00 81.88 190 GLY A N 1
ATOM 1357 C CA . GLY A 1 190 ? -10.013 -7.223 -4.229 1.00 81.88 190 GLY A CA 1
ATOM 1358 C C . GLY A 1 190 ? -10.489 -6.633 -5.554 1.00 81.88 190 GLY A C 1
ATOM 1359 O O . GLY A 1 190 ? -11.065 -7.326 -6.388 1.00 81.88 190 GLY A O 1
ATOM 1360 N N . ILE A 1 191 ? -10.290 -5.324 -5.729 1.00 79.81 191 ILE A N 1
ATOM 1361 C CA . ILE A 1 191 ? -10.746 -4.568 -6.908 1.00 79.81 191 ILE A CA 1
ATOM 1362 C C . ILE A 1 191 ? -9.704 -3.494 -7.250 1.00 79.81 191 ILE A C 1
ATOM 1364 O O . ILE A 1 191 ? -9.182 -2.848 -6.340 1.00 79.81 191 ILE A O 1
ATOM 1368 N N . VAL A 1 192 ? -9.446 -3.239 -8.541 1.00 75.38 192 VAL A N 1
ATOM 1369 C CA . VAL A 1 192 ? -8.763 -2.010 -8.998 1.00 75.38 192 VAL A CA 1
ATOM 1370 C C . VAL A 1 192 ? -9.785 -0.950 -9.409 1.00 75.38 192 VAL A C 1
ATOM 1372 O O . VAL A 1 192 ? -10.524 -1.123 -10.376 1.00 75.38 192 VAL A O 1
ATOM 1375 N N . ALA A 1 193 ? -9.777 0.199 -8.742 1.00 77.38 193 ALA A N 1
ATOM 1376 C CA . ALA A 1 193 ? -10.454 1.404 -9.197 1.00 77.38 193 ALA A CA 1
ATOM 1377 C C . ALA A 1 193 ? -9.537 2.184 -10.157 1.00 77.38 193 ALA A C 1
ATOM 1379 O O . ALA A 1 193 ? -8.521 2.751 -9.748 1.00 77.38 193 ALA A O 1
ATOM 1380 N N . LYS A 1 194 ? -9.899 2.220 -11.447 1.00 58.75 194 LYS A N 1
ATOM 1381 C CA . LYS A 1 194 ? -9.205 2.987 -12.494 1.00 58.75 194 LYS A CA 1
ATOM 1382 C C . LYS A 1 194 ? -10.031 4.239 -12.793 1.00 58.75 194 LYS A C 1
ATOM 1384 O O . LYS A 1 194 ? -11.127 4.121 -13.326 1.00 58.75 194 LYS A O 1
ATOM 1389 N N . ARG A 1 195 ? -9.498 5.425 -12.469 1.00 53.59 195 ARG A N 1
ATOM 1390 C CA . ARG A 1 195 ? -10.157 6.752 -12.580 1.00 53.59 195 ARG A CA 1
ATOM 1391 C C . ARG A 1 195 ? -11.293 6.987 -11.576 1.00 53.59 195 ARG A C 1
ATOM 1393 O O . ARG A 1 195 ? -12.467 6.796 -11.879 1.00 53.59 195 ARG A O 1
ATOM 1400 N N . ILE A 1 196 ? -10.943 7.502 -10.399 1.00 47.72 196 ILE A N 1
ATOM 1401 C CA . ILE A 1 196 ? -11.932 8.055 -9.468 1.00 47.72 196 ILE A CA 1
ATOM 1402 C C . ILE A 1 196 ? -12.109 9.549 -9.775 1.00 47.72 196 ILE A C 1
ATOM 1404 O O . ILE A 1 196 ? -11.273 10.367 -9.400 1.00 47.72 196 ILE A O 1
ATOM 1408 N N . SER A 1 197 ? -13.194 9.920 -10.461 1.00 40.34 197 SER A N 1
ATOM 1409 C CA . SER A 1 197 ? -13.693 11.302 -10.442 1.00 40.34 197 SER A CA 1
ATOM 1410 C C . SER A 1 197 ? -14.523 11.480 -9.174 1.00 40.34 197 SER A C 1
ATOM 1412 O O . SER A 1 197 ? -15.687 11.085 -9.120 1.00 40.34 197 SER A O 1
ATOM 1414 N N . TRP A 1 198 ? -13.918 12.039 -8.127 1.00 40.25 198 TRP A N 1
ATOM 1415 C CA . TRP A 1 198 ? -14.590 12.297 -6.855 1.0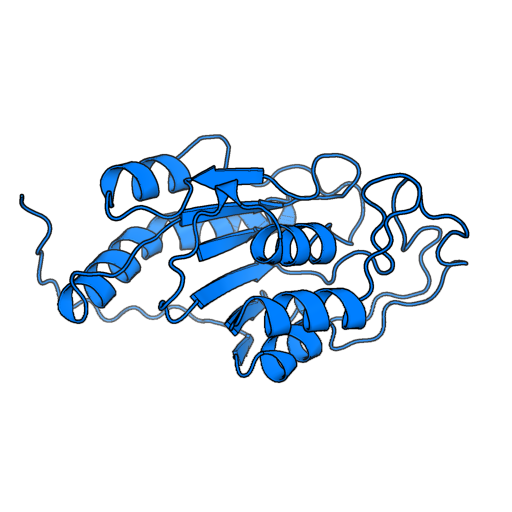0 40.25 198 TRP A CA 1
ATOM 1416 C C . TRP A 1 198 ? -15.675 13.368 -7.024 1.00 40.25 198 TRP A C 1
ATOM 1418 O O . TRP A 1 198 ? -15.399 14.562 -6.996 1.00 40.25 198 TRP A O 1
ATOM 1428 N N . THR A 1 199 ? -16.931 12.951 -7.192 1.00 33.94 199 THR A N 1
ATOM 1429 C CA . THR A 1 199 ? -18.093 13.829 -6.981 1.00 33.94 199 THR A CA 1
ATOM 1430 C C . THR A 1 199 ? -18.763 13.415 -5.676 1.00 33.94 199 THR A C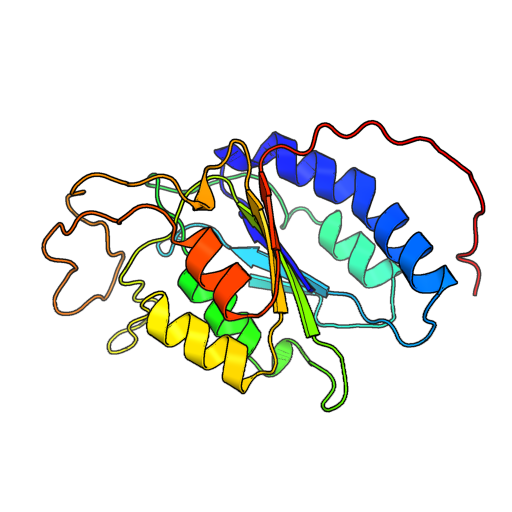 1
ATOM 1432 O O . THR A 1 199 ? -19.635 12.549 -5.653 1.00 33.94 199 THR A O 1
ATOM 1435 N N . VAL A 1 200 ? -18.325 13.998 -4.558 1.00 43.75 200 VAL A N 1
ATOM 1436 C CA . VAL A 1 200 ? -18.885 13.707 -3.231 1.00 43.75 200 VAL A CA 1
ATOM 1437 C C . VAL A 1 200 ? -20.247 14.397 -3.084 1.00 43.75 200 VAL A C 1
ATOM 1439 O O . VAL A 1 200 ? -20.327 15.623 -3.003 1.00 43.75 200 VAL A O 1
ATOM 1442 N N . ARG A 1 201 ? -21.341 13.627 -2.988 1.00 39.16 201 ARG A N 1
ATOM 1443 C CA . ARG A 1 201 ? -22.616 14.137 -2.449 1.00 39.16 201 ARG A CA 1
ATOM 1444 C C . ARG A 1 201 ? -22.550 14.082 -0.924 1.00 39.16 201 ARG A C 1
ATOM 1446 O O . ARG A 1 201 ? -22.674 13.016 -0.330 1.00 39.16 201 ARG A O 1
ATOM 1453 N N . ARG A 1 202 ? -22.354 15.237 -0.285 1.00 40.66 202 ARG A N 1
ATOM 1454 C CA . ARG A 1 202 ? -22.347 15.366 1.179 1.00 40.66 202 ARG A CA 1
ATOM 1455 C C . ARG A 1 202 ? -23.746 15.087 1.746 1.00 40.66 202 ARG A C 1
ATOM 1457 O O . ARG A 1 202 ? -24.675 15.842 1.477 1.00 40.66 202 ARG A O 1
ATOM 1464 N N . LYS A 1 203 ? -23.883 14.075 2.606 1.00 38.06 203 LYS A N 1
ATOM 1465 C CA . LYS A 1 203 ? -24.863 14.098 3.703 1.00 38.06 203 LYS A CA 1
ATOM 1466 C C . LYS A 1 203 ? -24.079 14.138 5.008 1.00 38.06 203 LYS A C 1
ATOM 1468 O O . LYS A 1 203 ? -23.371 13.197 5.339 1.00 38.06 203 LYS A O 1
ATOM 1473 N N . GLN A 1 204 ? -24.151 15.274 5.696 1.00 39.56 204 GLN A N 1
ATOM 1474 C CA . GLN A 1 204 ? -23.552 15.455 7.013 1.00 39.56 204 GLN A CA 1
ATOM 1475 C C . GLN A 1 204 ? -24.367 14.680 8.051 1.00 39.56 204 GLN A C 1
ATOM 1477 O O . GLN A 1 204 ? -25.526 15.001 8.294 1.00 39.56 204 GLN A O 1
ATOM 1482 N N . SER A 1 205 ? -23.738 13.718 8.712 1.00 41.69 205 SER A N 1
ATOM 1483 C CA . SER A 1 205 ? -24.147 13.247 10.034 1.00 41.69 205 SER A CA 1
ATOM 1484 C C . SER A 1 205 ? -22.869 13.008 10.827 1.00 41.69 205 SER A C 1
ATOM 1486 O O . SER A 1 205 ? -22.148 12.048 10.575 1.00 41.69 205 SER A O 1
ATOM 1488 N N . ARG A 1 206 ? -22.541 13.956 11.710 1.00 42.16 206 ARG A N 1
ATOM 1489 C CA . ARG A 1 206 ? -21.345 13.910 12.555 1.00 42.16 206 ARG A CA 1
ATOM 1490 C C . ARG A 1 206 ? -21.584 12.911 13.681 1.00 42.16 206 ARG A C 1
ATOM 1492 O O . ARG A 1 206 ? -22.517 13.101 14.457 1.00 42.16 206 ARG A O 1
ATOM 1499 N N . PHE A 1 207 ? -20.730 11.902 13.800 1.00 50.88 207 PHE A N 1
ATOM 1500 C CA . PHE A 1 207 ? -20.656 11.083 15.005 1.00 50.88 207 PHE A CA 1
ATOM 1501 C C . PHE A 1 207 ? -19.204 10.678 15.269 1.00 50.88 207 PHE A C 1
ATOM 1503 O O . PHE A 1 207 ? -18.761 9.597 14.911 1.00 50.88 207 PHE A O 1
ATOM 1510 N N . CYS A 1 208 ? -18.469 11.597 15.891 1.00 41.19 208 CYS A N 1
ATOM 1511 C CA . CYS A 1 208 ? -17.187 11.338 16.539 1.00 41.19 208 CYS A CA 1
ATOM 1512 C C . CYS A 1 208 ? -17.137 12.199 17.808 1.00 41.19 208 CYS A C 1
ATOM 1514 O O . CYS A 1 208 ? -16.464 13.226 17.880 1.00 41.19 208 CYS A O 1
ATOM 1516 N N . HIS A 1 209 ? -17.936 11.812 18.803 1.00 42.28 209 HIS A N 1
ATOM 1517 C CA . HIS A 1 209 ? -17.772 12.282 20.171 1.00 42.28 209 HIS A CA 1
ATOM 1518 C C . HIS A 1 209 ? -17.814 11.087 21.122 1.00 42.28 209 HIS A C 1
ATOM 1520 O O . HIS A 1 209 ? -18.827 10.390 21.179 1.00 42.28 209 HIS A O 1
ATOM 1526 N N . ARG A 1 210 ? -16.738 11.005 21.915 1.00 38.53 210 ARG A N 1
ATOM 1527 C CA . ARG A 1 210 ? -16.407 10.077 23.010 1.00 38.53 210 ARG A CA 1
ATOM 1528 C C . ARG A 1 210 ? -15.604 8.852 22.601 1.00 38.53 210 ARG A C 1
ATOM 1530 O O . ARG A 1 210 ? -16.150 7.977 21.903 1.00 38.53 210 ARG A O 1
#

InterPro domains:
  IPR036465 von Willebrand factor A-like domain superfamily [G3DSA:3.40.50.410] (1-132)
  IPR036465 von Willebrand factor A-like domain superfamily [SSF53300] (2-148)

Organism: Porphyra umbilicalis (NCBI:txid2786)